Protein AF-A0A1B9LXJ8-F1 (afdb_monomer)

Radius of gyration: 29.66 Å; Cα contacts (8 Å, |Δi|>4): 132; chains: 1; bounding box: 81×33×72 Å

Structure (mmCIF, N/CA/C/O backbone):
data_AF-A0A1B9LXJ8-F1
#
_entry.id   AF-A0A1B9LXJ8-F1
#
loop_
_atom_site.group_PDB
_atom_site.id
_atom_site.type_symbol
_atom_site.label_atom_id
_atom_site.label_alt_id
_atom_site.label_comp_id
_atom_site.label_asym_id
_atom_site.label_entity_id
_atom_site.label_seq_id
_atom_site.pdbx_PDB_ins_code
_atom_site.Cartn_x
_atom_site.Cartn_y
_atom_site.Cartn_z
_atom_site.occupancy
_atom_site.B_iso_or_equiv
_atom_site.auth_seq_id
_atom_site.auth_comp_id
_atom_site.auth_asym_id
_atom_site.auth_atom_id
_atom_site.pdbx_PDB_model_num
ATOM 1 N N . MET A 1 1 ? 45.061 -14.874 -40.458 1.00 35.91 1 MET A N 1
ATOM 2 C CA . MET A 1 1 ? 44.107 -15.949 -40.824 1.00 35.91 1 MET A CA 1
ATOM 3 C C . MET A 1 1 ? 43.447 -16.644 -39.620 1.00 35.91 1 MET A C 1
ATOM 5 O O . MET A 1 1 ? 42.499 -17.379 -39.829 1.00 35.91 1 MET A O 1
ATOM 9 N N . ILE A 1 2 ? 43.871 -16.372 -38.373 1.00 29.72 2 ILE A N 1
ATOM 10 C CA . ILE A 1 2 ? 43.223 -16.882 -37.140 1.00 29.72 2 ILE A CA 1
ATOM 11 C C . ILE A 1 2 ? 42.090 -15.945 -36.654 1.00 29.72 2 ILE A C 1
ATOM 13 O O . ILE A 1 2 ? 41.146 -16.387 -36.016 1.00 29.72 2 ILE A O 1
ATOM 17 N N . PHE A 1 3 ? 42.124 -14.667 -37.051 1.00 30.44 3 PHE A N 1
ATOM 18 C CA . PHE A 1 3 ? 41.143 -13.633 -36.677 1.00 30.44 3 PHE A CA 1
ATOM 19 C C . PHE A 1 3 ? 39.788 -13.692 -37.400 1.00 30.44 3 PHE A C 1
ATOM 21 O O . PHE A 1 3 ? 38.869 -12.974 -37.021 1.00 30.44 3 PHE A O 1
ATOM 28 N N . VAL A 1 4 ? 39.643 -14.521 -38.438 1.00 34.00 4 VAL A N 1
ATOM 29 C CA . VAL A 1 4 ? 38.350 -14.676 -39.132 1.00 34.00 4 VAL A CA 1
ATOM 30 C C . VAL A 1 4 ? 37.490 -15.735 -38.428 1.00 34.00 4 VAL A C 1
ATOM 32 O O . VAL A 1 4 ? 36.291 -15.540 -38.273 1.00 34.00 4 VAL A O 1
ATOM 35 N N . TYR A 1 5 ? 38.108 -16.791 -37.886 1.00 31.39 5 TYR A N 1
ATOM 36 C CA . TYR A 1 5 ? 37.403 -17.929 -37.281 1.00 31.39 5 TYR A CA 1
ATOM 37 C C . TYR A 1 5 ? 36.836 -17.659 -35.876 1.00 31.39 5 TYR A C 1
ATOM 39 O O . TYR A 1 5 ? 35.794 -18.201 -35.519 1.00 31.39 5 TYR A O 1
ATOM 47 N N . THR A 1 6 ? 37.464 -16.801 -35.069 1.00 34.31 6 THR A N 1
ATOM 48 C CA . THR A 1 6 ? 36.968 -16.493 -33.710 1.00 34.31 6 THR A CA 1
ATOM 49 C C . THR A 1 6 ? 35.815 -15.492 -33.688 1.00 34.31 6 THR A C 1
ATOM 51 O O . THR A 1 6 ? 35.046 -15.472 -32.726 1.00 34.31 6 THR A O 1
ATOM 54 N N . ILE A 1 7 ? 35.647 -14.708 -34.756 1.00 35.53 7 ILE A N 1
ATOM 55 C CA . ILE A 1 7 ? 34.477 -13.840 -34.929 1.00 35.53 7 ILE A CA 1
ATOM 56 C C . ILE A 1 7 ? 33.279 -14.669 -35.414 1.00 35.53 7 ILE A C 1
ATOM 58 O O . ILE A 1 7 ? 32.165 -14.409 -34.979 1.00 35.53 7 ILE A O 1
ATOM 62 N N . GLU A 1 8 ? 33.474 -15.715 -36.224 1.00 33.94 8 GLU A N 1
ATOM 63 C CA . GLU A 1 8 ? 32.361 -16.582 -36.647 1.00 33.94 8 GLU A CA 1
ATOM 64 C C . GLU A 1 8 ? 31.730 -17.367 -35.484 1.00 33.94 8 GLU A C 1
ATOM 66 O O . GLU A 1 8 ? 30.505 -17.421 -35.384 1.00 33.94 8 GLU A O 1
ATOM 71 N N . ALA A 1 9 ? 32.527 -17.880 -34.540 1.00 33.38 9 ALA A N 1
ATOM 72 C CA . ALA A 1 9 ? 32.008 -18.697 -33.434 1.00 33.38 9 ALA A CA 1
ATOM 73 C C . ALA A 1 9 ? 31.160 -17.918 -32.405 1.00 33.38 9 ALA A C 1
ATOM 75 O O . ALA A 1 9 ? 30.318 -18.505 -31.729 1.00 33.38 9 ALA A O 1
ATOM 76 N N . THR A 1 10 ? 31.344 -16.599 -32.289 1.00 39.41 10 THR A N 1
ATOM 77 C CA . THR A 1 10 ? 30.538 -15.740 -31.396 1.00 39.41 10 THR A CA 1
ATOM 78 C C . THR A 1 10 ? 29.448 -14.962 -32.133 1.00 39.41 10 THR A C 1
ATOM 80 O O . THR A 1 10 ? 28.444 -14.600 -31.527 1.00 39.41 10 THR A O 1
ATOM 83 N N . PHE A 1 11 ? 29.599 -14.740 -33.442 1.00 38.19 11 PHE A N 1
ATOM 84 C CA . PHE A 1 11 ? 28.633 -13.997 -34.250 1.00 38.19 11 PHE A CA 1
ATOM 85 C C . PHE A 1 11 ? 27.471 -14.871 -34.748 1.00 38.19 11 PHE A C 1
ATOM 87 O O . PHE A 1 11 ? 26.337 -14.399 -34.779 1.00 38.19 11 PHE A O 1
ATOM 94 N N . VAL A 1 12 ? 27.709 -16.152 -35.063 1.00 35.91 12 VAL A N 1
ATOM 95 C CA . VAL A 1 12 ? 26.640 -17.090 -35.471 1.00 35.91 12 VAL A CA 1
ATOM 96 C C . VAL A 1 12 ? 25.738 -17.454 -34.287 1.00 35.91 12 VAL A C 1
ATOM 98 O O . VAL A 1 12 ? 24.520 -17.485 -34.436 1.00 35.91 12 VAL A O 1
ATOM 101 N N . HIS A 1 13 ? 26.302 -17.590 -33.083 1.00 38.91 13 HIS A N 1
ATOM 102 C CA . HIS A 1 13 ? 25.527 -17.873 -31.868 1.00 38.91 13 HIS A CA 1
ATOM 103 C C . HIS A 1 13 ? 24.591 -16.730 -31.439 1.00 38.91 13 HIS A C 1
ATOM 105 O O . HIS A 1 13 ? 23.687 -16.954 -30.639 1.00 38.91 13 HIS A O 1
ATOM 111 N N . PHE A 1 14 ? 24.809 -15.512 -31.949 1.00 39.41 14 PHE A N 1
ATOM 112 C CA . PHE A 1 14 ? 23.998 -14.338 -31.620 1.00 39.41 14 PHE A CA 1
ATOM 113 C C . PHE A 1 14 ? 22.941 -14.010 -32.691 1.00 39.41 14 PHE A C 1
ATOM 115 O O . PHE A 1 14 ? 22.024 -13.244 -32.407 1.00 39.41 14 PHE A O 1
ATOM 122 N N . PHE A 1 15 ? 23.048 -14.554 -33.914 1.00 37.16 15 PHE A N 1
ATOM 123 C CA . PHE A 1 15 ? 22.238 -14.098 -35.058 1.00 37.16 15 PHE A CA 1
ATOM 124 C C . PHE A 1 15 ? 21.552 -15.185 -35.907 1.00 37.16 15 PHE A C 1
ATOM 126 O O . PHE A 1 15 ? 20.939 -14.832 -36.914 1.00 37.16 15 PHE A O 1
ATOM 133 N N . GLY A 1 16 ? 21.575 -16.466 -35.530 1.00 31.95 16 GLY A N 1
ATOM 134 C CA . GLY A 1 16 ? 20.863 -17.508 -36.280 1.00 31.95 16 GLY A CA 1
ATOM 135 C C . GLY A 1 16 ? 20.225 -18.576 -35.401 1.00 31.95 16 GLY A C 1
ATOM 136 O O . GLY A 1 16 ? 20.908 -19.519 -35.034 1.00 31.95 16 GLY A O 1
ATOM 137 N N . GLU A 1 17 ? 18.941 -18.405 -35.077 1.00 29.39 17 GLU A N 1
ATOM 138 C CA . GLU A 1 17 ? 17.854 -19.401 -35.184 1.00 29.39 17 GLU A CA 1
ATOM 139 C C . GLU A 1 17 ? 16.641 -18.921 -34.372 1.00 29.39 17 GLU A C 1
ATOM 141 O O . GLU A 1 17 ? 16.725 -18.666 -33.170 1.00 29.39 17 GLU A O 1
ATOM 146 N N . ASP A 1 18 ? 15.499 -18.783 -35.049 1.00 42.81 18 ASP A N 1
ATOM 147 C CA . ASP A 1 18 ? 14.194 -18.693 -34.401 1.00 42.81 18 ASP A CA 1
ATOM 148 C C . ASP A 1 18 ? 13.986 -19.934 -33.529 1.00 42.81 18 ASP A C 1
ATOM 150 O O . ASP A 1 18 ? 13.829 -21.020 -34.079 1.00 42.81 18 ASP A O 1
ATOM 154 N N . GLN A 1 19 ? 13.886 -19.775 -32.205 1.00 32.38 19 GLN A N 1
ATOM 155 C CA . GLN A 1 19 ? 12.975 -20.581 -31.389 1.00 32.38 19 GLN A CA 1
ATOM 156 C C . GLN A 1 19 ? 12.388 -19.758 -30.240 1.00 32.38 19 GLN A C 1
ATOM 158 O O . GLN A 1 19 ? 13.036 -19.387 -29.265 1.00 32.38 19 GLN A O 1
ATOM 163 N N . SER A 1 20 ? 11.086 -19.532 -30.362 1.00 35.09 20 SER A N 1
ATOM 164 C CA . SER A 1 20 ? 10.150 -19.413 -29.256 1.00 35.09 20 SER A CA 1
ATOM 165 C C . SER A 1 20 ? 10.358 -20.526 -28.217 1.00 35.09 20 SER A C 1
ATOM 167 O O . SER A 1 20 ? 9.982 -21.663 -28.483 1.00 35.09 20 SER A O 1
ATOM 169 N N . ALA A 1 21 ? 10.900 -20.202 -27.041 1.00 29.69 21 ALA A N 1
ATOM 170 C CA . ALA A 1 21 ? 10.563 -20.805 -25.743 1.00 29.69 21 ALA A CA 1
ATOM 171 C C . ALA A 1 21 ? 11.462 -20.224 -24.636 1.00 29.69 21 ALA A C 1
ATOM 173 O O . ALA A 1 21 ? 12.676 -20.260 -24.761 1.00 29.69 21 ALA A O 1
ATOM 174 N N . ASN A 1 22 ? 10.838 -19.770 -23.540 1.00 25.39 22 ASN A N 1
ATOM 175 C CA . ASN A 1 22 ? 11.395 -19.665 -22.178 1.00 25.39 22 ASN A CA 1
ATOM 176 C C . ASN A 1 22 ? 12.672 -18.812 -22.035 1.00 25.39 22 ASN A C 1
ATOM 178 O O . ASN A 1 22 ? 13.781 -19.228 -22.327 1.00 25.39 22 ASN A O 1
ATOM 182 N N . ASN A 1 23 ? 12.559 -17.533 -21.686 1.00 37.47 23 ASN A N 1
ATOM 183 C CA . ASN A 1 23 ? 12.479 -17.039 -20.306 1.00 37.47 23 ASN A CA 1
ATOM 184 C C . ASN A 1 23 ? 13.431 -17.736 -19.311 1.00 37.47 23 ASN A C 1
ATOM 186 O O . ASN A 1 23 ? 13.330 -18.933 -19.076 1.00 37.47 23 ASN A O 1
ATOM 190 N N . GLU A 1 24 ? 14.251 -16.890 -18.681 1.00 34.94 24 GLU A N 1
ATOM 191 C CA . GLU A 1 24 ? 15.271 -17.151 -17.660 1.00 34.94 24 GLU A CA 1
ATOM 192 C C . GLU A 1 24 ? 16.571 -17.817 -18.131 1.00 34.94 24 GLU A C 1
ATOM 194 O O . GLU A 1 24 ? 16.587 -18.930 -18.632 1.00 34.94 24 GLU A O 1
ATOM 199 N N . GLN A 1 25 ? 17.674 -17.110 -17.832 1.00 32.88 25 GLN A N 1
ATOM 200 C CA . GLN A 1 25 ? 19.029 -17.626 -17.590 1.00 32.88 25 GLN A CA 1
ATOM 201 C C . GLN A 1 25 ? 20.097 -17.233 -18.624 1.00 32.88 25 GLN A C 1
ATOM 203 O O . GLN A 1 25 ? 20.623 -18.076 -19.331 1.00 32.88 25 GLN A O 1
ATOM 208 N N . TYR A 1 26 ? 20.502 -15.953 -18.624 1.00 31.23 26 TYR A N 1
ATOM 209 C CA . TYR A 1 26 ? 21.930 -15.577 -18.565 1.00 31.23 26 TYR A CA 1
ATOM 210 C C . TYR A 1 26 ? 22.113 -14.076 -18.261 1.00 31.23 26 TYR A C 1
ATOM 212 O O . TYR A 1 26 ? 22.600 -13.294 -19.069 1.00 31.23 26 TYR A O 1
ATOM 220 N N . PHE A 1 27 ? 21.746 -13.652 -17.052 1.00 27.55 27 PHE A N 1
ATOM 221 C CA . PHE A 1 27 ? 22.393 -12.491 -16.438 1.00 27.55 27 PHE A CA 1
ATOM 222 C C . PHE A 1 27 ? 23.136 -13.018 -15.214 1.00 27.55 27 PHE A C 1
ATOM 224 O O . PHE A 1 27 ? 22.531 -13.132 -14.146 1.00 27.55 27 PHE A O 1
ATOM 231 N N . PRO A 1 28 ? 24.408 -13.442 -15.344 1.00 31.06 28 PRO A N 1
ATOM 232 C CA . PRO A 1 28 ? 25.169 -13.784 -14.164 1.00 31.06 28 PRO A CA 1
ATOM 233 C C . PRO A 1 28 ? 25.327 -12.497 -13.357 1.00 31.06 28 PRO A C 1
ATOM 235 O O . PRO A 1 28 ? 25.830 -11.486 -13.849 1.00 31.06 28 PRO A O 1
ATOM 238 N N . ASN A 1 29 ? 24.850 -12.548 -12.115 1.00 34.31 29 ASN A N 1
ATOM 239 C CA . ASN A 1 29 ? 25.197 -11.613 -11.059 1.00 34.31 29 ASN A CA 1
ATOM 240 C C . ASN A 1 29 ? 26.718 -11.629 -10.882 1.00 34.31 29 ASN A C 1
ATOM 242 O O . ASN A 1 29 ? 27.275 -12.398 -10.107 1.00 34.31 29 ASN A O 1
ATOM 246 N N . GLY A 1 30 ? 27.385 -10.786 -11.645 1.00 27.58 30 GLY A N 1
ATOM 247 C CA . GLY A 1 30 ? 28.793 -10.478 -11.544 1.00 27.58 30 GLY A CA 1
ATOM 248 C C . GLY A 1 30 ? 28.917 -9.124 -12.194 1.00 27.58 30 GLY A C 1
ATOM 249 O O . GLY A 1 30 ? 28.651 -9.002 -13.387 1.00 27.58 30 GLY A O 1
ATOM 250 N N . GLY A 1 31 ? 29.198 -8.096 -11.393 1.00 27.48 31 GLY A N 1
ATOM 251 C CA . GLY A 1 31 ? 29.380 -6.748 -11.904 1.00 27.48 31 GLY A CA 1
ATOM 252 C C . GLY A 1 31 ? 30.305 -6.812 -13.109 1.00 27.48 31 GLY A C 1
ATOM 253 O O . GLY A 1 31 ? 31.468 -7.189 -12.981 1.00 27.48 31 GLY A O 1
ATOM 254 N N . ILE A 1 32 ? 29.776 -6.489 -14.286 1.00 33.19 32 ILE A N 1
ATOM 255 C CA . ILE A 1 32 ? 30.624 -6.203 -15.425 1.00 33.19 32 ILE A CA 1
ATOM 256 C C . ILE A 1 32 ? 31.248 -4.872 -15.032 1.00 33.19 32 ILE A C 1
ATOM 258 O O . ILE A 1 32 ? 30.641 -3.816 -15.208 1.00 33.19 32 ILE A O 1
ATOM 262 N N . SER A 1 33 ? 32.424 -4.917 -14.406 1.00 32.22 33 SER A N 1
ATOM 263 C CA . SER A 1 33 ? 33.325 -3.780 -14.427 1.00 32.22 33 SER A CA 1
ATOM 264 C C . SER A 1 33 ? 33.526 -3.487 -15.905 1.00 32.22 33 SER A C 1
ATOM 266 O O . SER A 1 33 ? 34.249 -4.213 -16.587 1.00 32.22 33 SER A O 1
ATOM 268 N N . LEU A 1 34 ? 32.789 -2.499 -16.418 1.00 36.78 34 LEU A N 1
ATOM 269 C CA . LEU A 1 34 ? 33.060 -1.902 -17.713 1.00 36.78 34 LEU A CA 1
ATOM 270 C C . LEU A 1 34 ? 34.561 -1.610 -17.696 1.00 36.78 34 LEU A C 1
ATOM 272 O O . LEU A 1 34 ? 34.994 -0.853 -16.821 1.00 36.78 34 LEU A O 1
ATOM 276 N N . PRO A 1 35 ? 35.375 -2.242 -18.558 1.00 40.06 35 PRO A N 1
ATOM 277 C CA . PRO A 1 35 ? 36.768 -1.869 -18.646 1.00 40.06 35 PRO A CA 1
ATOM 278 C C . PRO A 1 35 ? 36.742 -0.435 -19.163 1.00 40.06 35 PRO A C 1
ATOM 280 O O . PRO A 1 35 ? 36.500 -0.200 -20.342 1.00 40.06 35 PRO A O 1
ATOM 283 N N . ASN A 1 36 ? 36.920 0.536 -18.271 1.00 43.44 36 ASN A N 1
ATOM 284 C CA . ASN A 1 36 ? 37.017 1.956 -18.612 1.00 43.44 36 ASN A CA 1
ATOM 285 C C . ASN A 1 36 ? 38.342 2.277 -19.323 1.00 43.44 36 ASN A C 1
ATOM 287 O O . ASN A 1 36 ? 38.754 3.430 -19.400 1.00 43.44 36 ASN A O 1
ATOM 291 N N . GLU A 1 37 ? 39.027 1.265 -19.848 1.00 45.06 37 GLU A N 1
ATOM 292 C CA . GLU A 1 37 ? 40.381 1.367 -20.351 1.00 45.06 37 GLU A CA 1
ATOM 293 C C . GLU A 1 37 ? 40.501 0.541 -21.632 1.00 45.06 37 GLU A C 1
ATOM 295 O O . GLU A 1 37 ? 40.219 -0.659 -21.659 1.00 45.06 37 GLU A O 1
ATOM 300 N N . LEU A 1 38 ? 40.922 1.211 -22.709 1.00 50.66 38 LEU A N 1
ATOM 301 C CA . LEU A 1 38 ? 41.448 0.572 -23.911 1.00 50.66 38 LEU A CA 1
ATOM 302 C C . LEU A 1 38 ? 42.664 -0.261 -23.491 1.00 50.66 38 LEU A C 1
ATOM 304 O O . LEU A 1 38 ? 43.761 0.273 -23.326 1.00 50.66 38 LEU A O 1
ATOM 308 N N . THR A 1 39 ? 42.477 -1.562 -23.284 1.00 49.78 39 THR A N 1
ATOM 309 C CA . THR A 1 39 ? 43.573 -2.445 -22.879 1.00 49.78 39 THR A CA 1
ATOM 310 C C . THR A 1 39 ? 44.336 -2.905 -24.124 1.00 49.78 39 THR A C 1
ATOM 312 O O . THR A 1 39 ? 43.732 -3.469 -25.043 1.00 49.78 39 THR A O 1
ATOM 315 N N . PRO A 1 40 ? 45.652 -2.636 -24.213 1.00 50.47 40 PRO A N 1
ATOM 316 C CA . PRO A 1 40 ? 46.453 -3.106 -25.330 1.00 50.47 40 PRO A CA 1
ATOM 317 C C . PRO A 1 40 ? 46.689 -4.613 -25.191 1.00 50.47 40 PRO A C 1
ATOM 319 O O . PRO A 1 40 ? 47.239 -5.080 -24.193 1.00 50.47 40 PRO A O 1
ATOM 322 N N . ASN A 1 41 ? 46.325 -5.378 -26.213 1.00 56.62 41 ASN A N 1
ATOM 323 C CA . ASN A 1 41 ? 46.735 -6.762 -26.363 1.00 56.62 41 ASN A CA 1
ATOM 324 C C . ASN A 1 41 ? 48.142 -6.783 -26.984 1.00 56.62 41 ASN A C 1
ATOM 326 O O . ASN A 1 41 ? 48.339 -6.466 -28.157 1.00 56.62 41 ASN A O 1
ATOM 330 N N . LEU A 1 42 ? 49.149 -7.086 -26.166 1.00 53.41 42 LEU A N 1
ATOM 331 C CA . LEU A 1 42 ? 50.549 -7.140 -26.588 1.00 53.41 42 LEU A CA 1
ATOM 332 C C . LEU A 1 42 ? 50.870 -8.526 -27.159 1.00 53.41 42 LEU A C 1
ATOM 334 O O . LEU A 1 42 ? 51.330 -9.417 -26.442 1.00 53.41 42 LEU A O 1
ATOM 338 N N . ALA A 1 43 ? 50.686 -8.702 -28.466 1.00 53.88 43 ALA A N 1
ATOM 339 C CA . ALA A 1 43 ? 51.228 -9.857 -29.172 1.00 53.88 43 ALA A CA 1
ATOM 340 C C . ALA A 1 43 ? 52.762 -9.724 -29.289 1.00 53.88 43 ALA A C 1
ATOM 342 O O . ALA A 1 43 ? 53.288 -8.746 -29.827 1.00 53.88 43 ALA A O 1
ATOM 343 N N . LYS A 1 44 ? 53.520 -10.702 -28.770 1.00 50.91 44 LYS A N 1
ATOM 344 C CA . LYS A 1 44 ? 54.988 -10.726 -28.904 1.00 50.91 44 LYS A CA 1
ATOM 345 C C . LYS A 1 44 ? 55.372 -11.084 -30.345 1.00 50.91 44 LYS A C 1
ATOM 347 O O . LYS A 1 44 ? 55.209 -12.228 -30.757 1.00 50.91 44 LYS A O 1
ATOM 352 N N . ASN A 1 45 ? 55.929 -10.129 -31.090 1.00 55.25 45 ASN A N 1
ATOM 353 C CA . ASN A 1 45 ? 56.468 -10.377 -32.430 1.00 55.25 45 ASN A CA 1
ATOM 354 C C . ASN A 1 45 ? 57.813 -11.128 -32.361 1.00 55.25 45 ASN A C 1
ATOM 356 O O . ASN A 1 45 ? 58.745 -10.683 -31.695 1.00 55.25 45 ASN A O 1
ATOM 360 N N . THR A 1 46 ? 57.938 -12.250 -33.077 1.00 57.84 46 THR A N 1
ATOM 361 C CA . THR A 1 46 ? 59.158 -13.086 -33.139 1.00 57.84 46 THR A CA 1
ATOM 362 C C . THR A 1 46 ? 60.155 -12.669 -34.230 1.00 57.84 46 THR A C 1
ATOM 364 O O . THR A 1 46 ? 61.223 -13.268 -34.343 1.00 57.84 46 THR A O 1
ATOM 367 N N . ARG A 1 47 ? 59.870 -11.629 -35.029 1.00 59.25 47 ARG A N 1
ATOM 368 C CA . ARG A 1 47 ? 60.795 -11.074 -36.040 1.00 59.25 47 ARG A CA 1
ATOM 369 C C . ARG A 1 47 ? 60.950 -9.564 -35.856 1.00 59.25 47 ARG A C 1
ATOM 371 O O . ARG A 1 47 ? 59.981 -8.890 -35.528 1.00 59.25 47 ARG A O 1
ATOM 378 N N . ARG A 1 48 ? 62.181 -9.059 -36.051 1.00 57.94 48 ARG A N 1
ATOM 379 C CA . ARG A 1 48 ? 62.594 -7.648 -35.888 1.00 57.94 48 ARG A CA 1
ATOM 380 C C . ARG A 1 48 ? 61.618 -6.695 -36.601 1.00 57.94 48 ARG A C 1
ATOM 382 O O . ARG A 1 48 ? 61.733 -6.476 -37.800 1.00 57.94 48 ARG A O 1
ATOM 389 N N . GLY A 1 49 ? 60.685 -6.126 -35.847 1.00 66.75 49 GLY A N 1
ATOM 390 C CA . GLY A 1 49 ? 59.696 -5.150 -36.300 1.00 66.75 49 GLY A CA 1
ATOM 391 C C . GLY A 1 49 ? 59.012 -4.499 -35.098 1.00 66.75 49 GLY A C 1
ATOM 392 O O . GLY A 1 49 ? 58.998 -5.071 -34.006 1.00 66.75 49 GLY A O 1
ATOM 393 N N . ARG A 1 50 ? 58.484 -3.281 -35.277 1.00 67.31 50 ARG A N 1
ATOM 394 C CA . ARG A 1 50 ? 57.732 -2.566 -34.233 1.00 67.31 50 ARG A CA 1
ATOM 395 C C . ARG A 1 50 ? 56.529 -3.432 -33.807 1.00 67.31 50 ARG A C 1
ATOM 397 O O . ARG A 1 50 ? 55.821 -3.901 -34.694 1.00 67.31 50 ARG A O 1
ATOM 404 N N . PRO A 1 51 ? 56.294 -3.670 -32.502 1.00 67.25 51 PRO A N 1
ATOM 405 C CA . PRO A 1 51 ? 55.138 -4.444 -32.054 1.00 67.25 51 PRO A CA 1
ATOM 406 C C . PRO A 1 51 ? 53.834 -3.769 -32.491 1.00 67.25 51 PRO A C 1
ATOM 408 O O . PRO A 1 51 ? 53.666 -2.565 -32.270 1.00 67.25 51 PRO A O 1
ATOM 411 N N . GLU A 1 52 ? 52.938 -4.536 -33.107 1.00 66.50 52 GLU A N 1
ATOM 412 C CA . GLU A 1 52 ? 51.570 -4.109 -33.405 1.00 66.50 52 GLU A CA 1
ATOM 413 C C . GLU A 1 52 ? 50.783 -4.047 -32.089 1.00 66.50 52 GLU A C 1
ATOM 415 O O . GLU A 1 52 ? 50.944 -4.906 -31.218 1.00 66.50 52 GLU A O 1
ATOM 420 N N . LYS A 1 53 ? 50.017 -2.970 -31.894 1.00 67.06 53 LYS A N 1
ATOM 421 C CA . LYS A 1 53 ? 49.183 -2.783 -30.705 1.00 67.06 53 LYS A CA 1
ATOM 422 C C . LYS A 1 53 ? 47.734 -2.994 -31.113 1.00 67.06 53 LYS A C 1
ATOM 424 O O . LYS A 1 53 ? 47.146 -2.097 -31.711 1.00 67.06 53 LYS A O 1
ATOM 429 N N . ASP A 1 54 ? 47.179 -4.137 -30.739 1.00 66.94 54 ASP A N 1
ATOM 430 C CA . ASP A 1 54 ? 45.747 -4.386 -30.856 1.00 66.94 54 ASP A CA 1
ATOM 431 C C . ASP A 1 54 ? 45.048 -3.867 -29.602 1.00 66.94 54 ASP A C 1
ATOM 433 O O . ASP A 1 54 ? 45.545 -4.035 -28.489 1.00 66.94 54 ASP A O 1
ATOM 437 N N . TYR A 1 55 ? 43.894 -3.232 -29.765 1.00 74.12 55 TYR A N 1
ATOM 438 C CA . TYR A 1 55 ? 43.102 -2.721 -28.650 1.00 74.12 55 TYR A CA 1
ATOM 439 C C . TYR A 1 55 ? 41.778 -3.467 -28.571 1.00 74.12 55 TYR A C 1
ATOM 441 O O . TYR A 1 55 ? 41.107 -3.668 -29.583 1.00 74.12 55 TYR A O 1
ATOM 449 N N . ILE A 1 56 ? 41.375 -3.840 -27.357 1.00 77.19 56 ILE A N 1
ATOM 450 C CA . ILE A 1 56 ? 40.010 -4.303 -27.106 1.00 77.19 56 ILE A CA 1
ATOM 451 C C . ILE A 1 56 ? 39.145 -3.064 -26.877 1.00 77.19 56 ILE A C 1
ATOM 453 O O . ILE A 1 56 ? 39.399 -2.270 -25.969 1.00 77.19 56 ILE A O 1
ATOM 457 N N . LEU A 1 57 ? 38.141 -2.883 -27.730 1.00 80.50 57 LEU A N 1
ATOM 458 C CA . LEU A 1 57 ? 37.209 -1.764 -27.642 1.00 80.50 57 LEU A CA 1
ATOM 459 C C . LEU A 1 57 ? 36.142 -2.029 -26.579 1.00 80.50 57 LEU A C 1
ATOM 461 O O . LEU A 1 57 ? 35.708 -3.165 -26.375 1.00 80.50 57 LEU A O 1
ATOM 465 N N . THR A 1 58 ? 35.666 -0.961 -25.940 1.00 82.19 58 THR A N 1
ATOM 466 C CA . THR A 1 58 ? 34.463 -1.044 -25.114 1.00 82.19 58 THR A CA 1
ATOM 467 C C . THR A 1 58 ? 33.242 -1.194 -26.016 1.00 82.19 58 THR A C 1
ATOM 469 O O . THR A 1 58 ? 33.227 -0.767 -27.169 1.00 82.19 58 THR A O 1
ATOM 472 N N . ILE A 1 59 ? 32.173 -1.791 -25.489 1.00 81.75 59 ILE A N 1
ATOM 473 C CA . ILE A 1 59 ? 30.940 -1.995 -26.262 1.00 81.75 59 ILE A CA 1
ATOM 474 C C . ILE A 1 59 ? 30.373 -0.660 -26.778 1.00 81.75 59 ILE A C 1
ATOM 476 O O . ILE A 1 59 ? 29.822 -0.621 -27.874 1.00 81.75 59 ILE A O 1
ATOM 480 N N . GLY A 1 60 ? 30.511 0.429 -26.013 1.00 83.50 60 GLY A N 1
ATOM 481 C CA . GLY A 1 60 ? 30.094 1.768 -26.437 1.00 83.50 60 GLY A CA 1
ATOM 482 C C . GLY A 1 60 ? 30.901 2.277 -27.632 1.00 83.50 60 GLY A C 1
ATOM 483 O O . GLY A 1 60 ? 30.319 2.602 -28.663 1.00 83.50 60 GLY A O 1
ATOM 484 N N . THR A 1 61 ? 32.234 2.243 -27.541 1.00 85.00 61 THR A N 1
ATOM 485 C CA . THR A 1 61 ? 33.109 2.741 -28.617 1.00 85.00 61 THR A CA 1
ATOM 486 C C . THR A 1 61 ? 33.031 1.880 -29.874 1.00 85.00 61 THR A C 1
ATOM 488 O O . THR A 1 61 ? 33.022 2.407 -30.983 1.00 85.00 61 THR A O 1
ATOM 491 N N . ALA A 1 62 ? 32.884 0.561 -29.729 1.00 83.56 62 ALA A N 1
ATOM 492 C CA . ALA A 1 62 ? 32.660 -0.335 -30.861 1.00 83.56 62 ALA A CA 1
ATOM 493 C C . ALA A 1 62 ? 31.345 -0.025 -31.602 1.00 83.56 62 ALA A C 1
ATOM 495 O O . ALA A 1 62 ? 31.305 -0.086 -32.832 1.00 83.56 62 ALA A O 1
ATOM 496 N N . LYS A 1 63 ? 30.271 0.337 -30.880 1.00 82.75 63 LYS A N 1
ATOM 497 C CA . LYS A 1 63 ? 28.996 0.755 -31.491 1.00 82.75 63 LYS A CA 1
ATOM 498 C C . LYS A 1 63 ? 29.139 2.072 -32.246 1.00 82.75 63 LYS A C 1
ATOM 500 O O . LYS A 1 63 ? 28.656 2.164 -33.369 1.00 82.75 63 LYS A O 1
ATOM 505 N N . GLU A 1 64 ? 29.815 3.055 -31.658 1.00 87.19 64 GLU A N 1
ATOM 506 C CA . GLU A 1 64 ? 30.074 4.349 -32.299 1.00 87.19 64 GLU A CA 1
ATOM 507 C C . GLU A 1 64 ? 30.884 4.181 -33.590 1.00 87.19 64 GLU A C 1
ATOM 509 O O . GLU A 1 64 ? 30.486 4.686 -34.640 1.00 87.19 64 GLU A O 1
ATOM 514 N N . LEU A 1 65 ? 31.958 3.385 -33.554 1.00 86.44 65 LEU A N 1
ATOM 515 C CA . LEU A 1 65 ? 32.753 3.067 -34.744 1.00 86.44 65 LEU A CA 1
ATOM 516 C C . LEU A 1 65 ? 31.913 2.362 -35.818 1.00 86.44 65 LEU A C 1
ATOM 518 O O . LEU A 1 65 ? 31.929 2.774 -36.975 1.00 86.44 65 LEU A O 1
ATOM 522 N N . ALA A 1 66 ? 31.094 1.375 -35.442 1.00 84.50 66 ALA A N 1
ATOM 523 C CA . ALA A 1 66 ? 30.193 0.692 -36.373 1.00 84.50 66 ALA A CA 1
ATOM 524 C C . ALA A 1 66 ? 29.113 1.612 -36.981 1.00 84.50 66 ALA A C 1
ATOM 526 O O . ALA A 1 66 ? 28.592 1.323 -38.063 1.00 84.50 66 ALA A O 1
ATOM 527 N N . MET A 1 67 ? 28.756 2.700 -36.294 1.00 84.31 67 MET A N 1
ATOM 528 C CA . MET A 1 67 ? 27.817 3.707 -36.788 1.00 84.31 67 MET A CA 1
ATOM 529 C C . MET A 1 67 ? 28.466 4.693 -37.769 1.00 84.31 67 MET A C 1
ATOM 531 O O . MET A 1 67 ? 27.784 5.138 -38.696 1.00 84.31 67 MET A O 1
ATOM 535 N N . ILE A 1 68 ? 29.754 5.012 -37.589 1.00 89.00 68 ILE A N 1
ATOM 536 C CA . ILE A 1 68 ? 30.517 5.953 -38.428 1.00 89.00 68 ILE A CA 1
ATOM 537 C C . ILE A 1 68 ? 31.052 5.268 -39.691 1.00 89.00 68 ILE A C 1
ATOM 539 O O . ILE A 1 68 ? 31.011 5.837 -40.783 1.00 89.00 68 ILE A O 1
ATOM 543 N N . GLU A 1 69 ? 31.556 4.042 -39.561 1.00 83.56 69 GLU A N 1
ATOM 544 C CA . GLU A 1 69 ? 32.203 3.335 -40.661 1.00 83.56 69 GLU A CA 1
ATOM 545 C C . GLU A 1 69 ? 31.211 2.886 -41.747 1.00 83.56 69 GLU A C 1
ATOM 547 O O . GLU A 1 69 ? 30.147 2.308 -41.490 1.00 83.56 69 GLU A O 1
ATOM 552 N N . ASN A 1 70 ? 31.591 3.079 -43.014 1.00 86.81 70 ASN A N 1
ATOM 553 C CA . ASN A 1 70 ? 30.801 2.633 -44.162 1.00 86.81 70 ASN A CA 1
ATOM 554 C C . ASN A 1 70 ? 31.104 1.171 -44.537 1.00 86.81 70 ASN A C 1
ATOM 556 O O . ASN A 1 70 ? 31.574 0.882 -45.634 1.00 86.81 70 ASN A O 1
ATOM 560 N N . ASN A 1 71 ? 30.842 0.251 -43.609 1.00 86.50 71 ASN A N 1
ATOM 561 C CA . ASN A 1 71 ? 31.028 -1.189 -43.802 1.00 86.50 71 ASN A CA 1
ATOM 562 C C . ASN A 1 71 ? 29.678 -1.938 -43.771 1.00 86.50 71 ASN A C 1
ATOM 564 O O . ASN A 1 71 ? 28.713 -1.472 -43.159 1.00 86.50 71 ASN A O 1
ATOM 568 N N . GLU A 1 72 ? 29.591 -3.117 -44.394 1.00 86.50 72 GLU A N 1
ATOM 569 C CA . GLU A 1 72 ? 28.379 -3.953 -44.405 1.00 86.50 72 GLU A CA 1
ATOM 570 C C . GLU A 1 72 ? 27.962 -4.380 -42.995 1.00 86.50 72 GLU A C 1
ATOM 572 O O . GLU A 1 72 ? 26.784 -4.298 -42.640 1.00 86.50 72 GLU A O 1
ATOM 577 N N . LYS A 1 73 ? 28.937 -4.734 -42.149 1.00 82.12 73 LYS A N 1
ATOM 578 C CA . LYS A 1 73 ? 28.701 -5.047 -40.732 1.00 82.12 73 LY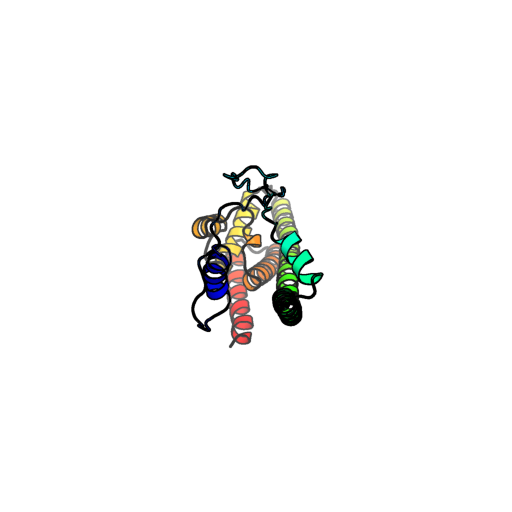S A CA 1
ATOM 579 C C . LYS A 1 73 ? 28.142 -3.837 -39.975 1.00 82.12 73 LYS A C 1
ATOM 581 O O . LYS A 1 73 ? 27.149 -3.964 -39.263 1.00 82.12 73 LYS A O 1
ATOM 586 N N . GLY A 1 74 ? 28.701 -2.647 -40.206 1.00 85.12 74 GLY A N 1
ATOM 587 C CA . GLY A 1 74 ? 28.185 -1.392 -39.645 1.00 85.12 74 GLY A CA 1
ATOM 588 C C . GLY A 1 74 ? 26.772 -1.056 -40.139 1.00 85.12 74 GLY A C 1
ATOM 589 O O . GLY A 1 74 ? 25.928 -0.576 -39.384 1.00 85.12 74 GLY A O 1
ATOM 590 N N . ARG A 1 75 ? 26.452 -1.370 -41.402 1.00 87.06 75 ARG A N 1
ATOM 591 C CA . ARG A 1 75 ? 25.093 -1.240 -41.954 1.00 87.06 75 ARG A CA 1
ATOM 592 C C . ARG A 1 75 ? 24.104 -2.192 -41.275 1.00 87.06 75 ARG A C 1
ATOM 594 O O . ARG A 1 75 ? 22.995 -1.762 -40.961 1.00 87.06 75 ARG A O 1
ATOM 601 N N . ALA A 1 76 ? 24.478 -3.451 -41.046 1.00 86.94 76 ALA A N 1
ATOM 602 C CA . ALA A 1 76 ? 23.640 -4.418 -40.333 1.00 86.94 76 ALA A CA 1
ATOM 603 C C . ALA A 1 76 ? 23.366 -3.968 -38.889 1.00 86.94 76 ALA A C 1
ATOM 605 O O . ALA A 1 76 ? 22.215 -3.954 -38.456 1.00 86.94 76 ALA A O 1
ATOM 606 N N . ILE A 1 77 ? 24.404 -3.496 -38.192 1.00 86.12 77 ILE A N 1
ATOM 607 C CA . ILE A 1 77 ? 24.306 -2.965 -36.828 1.00 86.12 77 ILE A CA 1
ATOM 608 C C . ILE A 1 77 ? 23.370 -1.749 -36.770 1.00 86.12 77 ILE A C 1
ATOM 610 O O . ILE A 1 77 ? 22.467 -1.712 -35.938 1.00 86.12 77 ILE A O 1
ATOM 614 N N . ARG A 1 78 ? 23.513 -0.776 -37.681 1.00 88.31 78 ARG A N 1
ATOM 615 C CA . ARG A 1 78 ? 22.609 0.388 -37.748 1.00 88.31 78 ARG A CA 1
ATOM 616 C C . ARG A 1 78 ? 21.153 -0.018 -37.974 1.00 88.31 78 ARG A C 1
ATOM 618 O O . ARG A 1 78 ? 20.275 0.468 -37.271 1.00 88.31 78 ARG A O 1
ATOM 625 N N . LYS A 1 79 ? 20.891 -0.940 -38.909 1.00 89.06 79 LYS A N 1
ATOM 626 C CA . LYS A 1 79 ? 19.534 -1.466 -39.151 1.00 89.06 79 LYS A CA 1
ATOM 627 C C . LYS A 1 79 ? 18.956 -2.162 -37.918 1.00 89.06 79 LYS A C 1
ATOM 629 O O . LYS A 1 79 ? 17.771 -2.009 -37.647 1.00 89.06 79 LYS A O 1
ATOM 634 N N . TYR A 1 80 ? 19.777 -2.905 -37.179 1.00 88.38 80 TYR A N 1
ATOM 635 C CA . TYR A 1 80 ? 19.366 -3.535 -35.928 1.00 88.38 80 TYR A CA 1
ATOM 636 C C . TYR A 1 80 ? 18.962 -2.493 -34.876 1.00 88.38 80 TYR A C 1
ATOM 638 O O . TYR A 1 80 ? 17.867 -2.583 -34.330 1.00 88.38 80 TYR A O 1
ATOM 646 N N . PHE A 1 81 ? 19.781 -1.459 -34.651 1.00 86.12 81 PHE A N 1
ATOM 647 C CA . PHE A 1 81 ? 19.449 -0.404 -33.686 1.00 86.12 81 PHE A CA 1
ATOM 648 C C . PHE A 1 81 ? 18.188 0.377 -34.060 1.00 86.12 81 PHE A C 1
ATOM 650 O O . PHE A 1 81 ? 17.373 0.631 -33.181 1.00 86.12 81 PHE A O 1
ATOM 657 N N . ILE A 1 82 ? 17.975 0.668 -35.347 1.00 89.25 82 ILE A N 1
ATOM 658 C CA . ILE A 1 82 ? 16.734 1.302 -35.822 1.00 89.25 82 ILE A CA 1
ATOM 659 C C . ILE A 1 82 ? 15.516 0.434 -35.479 1.00 89.25 82 ILE A C 1
ATOM 661 O O . ILE A 1 82 ? 14.554 0.936 -34.907 1.00 89.25 82 ILE A O 1
ATOM 665 N N . ARG A 1 83 ? 15.578 -0.881 -35.733 1.00 91.81 83 ARG A N 1
ATOM 666 C CA . ARG A 1 83 ? 14.492 -1.807 -35.363 1.00 91.81 83 ARG A CA 1
ATOM 667 C C . ARG A 1 83 ? 14.259 -1.851 -33.854 1.00 91.81 83 ARG A C 1
ATOM 669 O O . ARG A 1 83 ? 13.116 -1.877 -33.411 1.00 91.81 83 ARG A O 1
ATOM 676 N N . CYS A 1 84 ? 15.324 -1.845 -33.051 1.00 86.25 84 CYS A N 1
ATOM 677 C CA . CYS A 1 84 ? 15.197 -1.771 -31.597 1.00 86.25 84 CYS A CA 1
ATOM 678 C C . CYS A 1 84 ? 14.536 -0.463 -31.143 1.00 86.25 84 CYS A C 1
ATOM 680 O O . CYS A 1 84 ? 13.720 -0.494 -30.228 1.00 86.25 84 CYS A O 1
ATOM 682 N N . GLU A 1 85 ? 14.861 0.675 -31.760 1.00 88.88 85 GLU A N 1
ATOM 683 C CA . GLU A 1 85 ? 14.235 1.967 -31.457 1.00 88.88 85 GLU A CA 1
ATOM 684 C C . GLU A 1 85 ? 12.760 2.006 -31.857 1.00 88.88 85 GLU A C 1
ATOM 686 O O . GLU A 1 85 ? 11.936 2.517 -31.100 1.00 88.88 85 GLU A O 1
ATOM 691 N N . GLU A 1 86 ? 12.418 1.466 -33.027 1.00 92.12 86 GLU A N 1
ATOM 692 C CA . GLU A 1 86 ? 11.034 1.309 -33.482 1.00 92.12 86 GLU A CA 1
ATOM 693 C C . GLU A 1 86 ? 10.240 0.463 -32.484 1.00 92.12 86 GLU A C 1
ATOM 695 O O . GLU A 1 86 ? 9.220 0.912 -31.962 1.00 92.12 86 GLU A O 1
ATOM 700 N N . HIS A 1 87 ? 10.775 -0.696 -32.104 1.00 87.75 87 HIS A N 1
ATOM 701 C CA . HIS A 1 87 ? 10.139 -1.571 -31.127 1.00 87.75 87 HIS A CA 1
ATOM 702 C C . HIS A 1 87 ? 10.038 -0.930 -29.732 1.00 87.75 87 HIS A C 1
ATOM 704 O O . HIS A 1 87 ? 9.026 -1.047 -29.039 1.00 87.75 87 HIS A O 1
ATOM 710 N N . LEU A 1 88 ? 11.064 -0.184 -29.313 1.00 88.75 88 LEU A N 1
ATOM 711 C CA . LEU A 1 88 ? 11.034 0.548 -28.051 1.00 88.75 88 LEU A CA 1
ATOM 712 C C . LEU A 1 88 ? 9.967 1.647 -28.070 1.00 88.75 88 LEU A C 1
ATOM 714 O O . LEU A 1 88 ? 9.303 1.843 -27.057 1.00 88.75 88 LEU A O 1
ATOM 718 N N . LYS A 1 89 ? 9.761 2.343 -29.194 1.00 90.06 89 LYS A N 1
ATOM 719 C CA . LYS A 1 89 ? 8.694 3.349 -29.338 1.00 90.06 89 LYS A CA 1
ATOM 720 C C . LYS A 1 89 ? 7.301 2.736 -29.218 1.00 90.06 89 LYS A C 1
ATOM 722 O O . LYS A 1 89 ? 6.416 3.388 -28.672 1.00 90.06 89 LYS A O 1
ATOM 727 N N . GLU A 1 90 ? 7.110 1.502 -29.674 1.00 88.88 90 GLU A N 1
ATOM 728 C CA . GLU A 1 90 ? 5.841 0.779 -29.524 1.00 88.88 90 GLU A CA 1
ATOM 729 C C . GLU A 1 90 ? 5.577 0.384 -28.063 1.00 88.88 90 GLU A C 1
ATOM 731 O O . GLU A 1 90 ? 4.467 0.549 -27.554 1.00 88.88 90 GLU A O 1
ATOM 736 N N . ILE A 1 91 ? 6.603 -0.099 -27.357 1.00 88.62 91 ILE A N 1
ATOM 737 C CA . ILE A 1 91 ? 6.462 -0.626 -25.992 1.00 88.62 91 ILE A CA 1
ATOM 738 C C . ILE A 1 91 ? 6.520 0.481 -24.925 1.00 88.62 91 ILE A C 1
ATOM 740 O O . ILE A 1 91 ? 5.850 0.390 -23.888 1.00 88.62 91 ILE A O 1
ATOM 744 N N . ALA A 1 92 ? 7.305 1.539 -25.147 1.00 87.44 92 ALA A N 1
ATOM 745 C CA . ALA A 1 92 ? 7.554 2.592 -24.162 1.00 87.44 92 ALA A CA 1
ATOM 746 C C . ALA A 1 92 ? 6.269 3.229 -23.603 1.00 87.44 92 ALA A C 1
ATOM 748 O O . ALA A 1 92 ? 6.186 3.352 -22.378 1.00 87.44 92 ALA A O 1
ATOM 749 N N . PRO A 1 93 ? 5.234 3.561 -24.403 1.00 90.12 93 PRO A N 1
ATOM 750 C CA . PRO A 1 93 ? 3.980 4.098 -23.880 1.00 90.12 93 PRO A CA 1
ATOM 751 C C . PRO A 1 93 ? 3.284 3.144 -22.905 1.00 90.12 93 PRO A C 1
ATOM 753 O O . PRO A 1 93 ? 2.751 3.582 -21.885 1.00 90.12 93 PRO A O 1
ATOM 756 N N . ALA A 1 94 ? 3.310 1.835 -23.171 1.00 86.06 94 ALA A N 1
ATOM 757 C CA . ALA A 1 94 ? 2.704 0.836 -22.294 1.00 86.06 94 ALA A CA 1
ATOM 758 C C . ALA A 1 94 ? 3.466 0.717 -20.964 1.00 86.06 94 ALA A C 1
ATOM 760 O O . ALA A 1 94 ? 2.847 0.717 -19.894 1.00 86.06 94 ALA A O 1
ATOM 761 N N . ILE A 1 95 ? 4.805 0.691 -21.013 1.00 85.00 95 ILE A N 1
ATOM 762 C CA . ILE A 1 95 ? 5.661 0.686 -19.814 1.00 85.00 95 ILE A CA 1
ATOM 763 C C . ILE A 1 95 ? 5.445 1.963 -18.997 1.00 85.00 95 ILE A C 1
ATOM 765 O O . ILE A 1 95 ? 5.225 1.889 -17.787 1.00 85.00 95 ILE A O 1
ATOM 769 N N . GLN A 1 96 ? 5.453 3.127 -19.649 1.00 86.00 96 GLN A N 1
ATOM 770 C CA . GLN A 1 96 ? 5.227 4.422 -19.008 1.00 86.00 96 GLN A CA 1
ATOM 771 C C . GLN A 1 96 ? 3.844 4.488 -18.363 1.00 86.00 96 GLN A C 1
ATOM 773 O O . GLN A 1 96 ? 3.729 4.864 -17.198 1.00 86.00 96 GLN A O 1
ATOM 778 N N . LYS A 1 97 ? 2.792 4.061 -19.071 1.00 87.00 97 LYS A N 1
ATOM 779 C CA . LYS A 1 97 ? 1.427 4.017 -18.535 1.00 87.00 97 LYS A CA 1
ATOM 780 C C . LYS A 1 97 ? 1.342 3.107 -17.311 1.00 87.00 97 LYS A C 1
ATOM 782 O O . LYS A 1 97 ? 0.754 3.508 -16.312 1.00 87.00 97 LYS A O 1
ATOM 787 N N . LYS A 1 98 ? 1.962 1.921 -17.348 1.00 84.31 98 LYS A N 1
ATOM 788 C CA . LYS A 1 98 ? 2.020 0.994 -16.204 1.00 84.31 98 LYS A CA 1
ATOM 789 C C . LYS A 1 98 ? 2.761 1.607 -15.011 1.00 84.31 98 LYS A C 1
ATOM 791 O O . LYS A 1 98 ? 2.276 1.523 -13.884 1.00 84.31 98 LYS A O 1
ATOM 796 N N . ALA A 1 99 ? 3.898 2.259 -15.251 1.00 82.81 99 ALA A N 1
ATOM 797 C CA . ALA A 1 99 ? 4.670 2.941 -14.215 1.00 82.81 99 ALA A CA 1
ATOM 798 C C . ALA A 1 99 ? 3.890 4.111 -13.590 1.00 82.81 99 ALA A C 1
ATOM 800 O O . ALA A 1 99 ? 3.822 4.217 -12.367 1.00 82.81 99 ALA A O 1
ATOM 801 N N . LEU A 1 100 ? 3.235 4.937 -14.413 1.00 86.00 100 LEU A N 1
ATOM 802 C CA . LEU A 1 100 ? 2.379 6.035 -13.960 1.00 86.00 100 LEU A CA 1
ATOM 803 C C . LEU A 1 100 ? 1.185 5.532 -13.151 1.00 86.00 100 LEU A C 1
ATOM 805 O O . LEU A 1 100 ? 0.860 6.115 -12.121 1.00 86.00 100 LEU A O 1
ATOM 809 N N . LYS A 1 101 ? 0.543 4.446 -13.591 1.00 82.62 101 LYS A N 1
ATOM 810 C CA . LYS A 1 101 ? -0.589 3.840 -12.883 1.00 82.62 101 LYS A CA 1
ATOM 811 C C . LYS A 1 101 ? -0.169 3.350 -11.493 1.00 82.62 101 LYS A C 1
ATOM 813 O O . LYS A 1 101 ? -0.812 3.689 -10.505 1.00 82.62 101 LYS A O 1
ATOM 818 N N . ARG A 1 102 ? 0.985 2.677 -11.400 1.00 79.12 102 ARG A N 1
ATOM 819 C CA . ARG A 1 102 ? 1.586 2.275 -10.118 1.00 79.12 102 ARG A CA 1
ATOM 820 C C . ARG A 1 102 ? 1.937 3.479 -9.241 1.00 79.12 102 ARG A C 1
ATOM 822 O O . ARG A 1 102 ? 1.692 3.436 -8.042 1.00 79.12 102 ARG A O 1
ATOM 829 N N . LEU A 1 103 ? 2.498 4.547 -9.811 1.00 82.50 103 LEU A N 1
ATOM 830 C CA . LEU A 1 103 ? 2.824 5.760 -9.057 1.00 82.50 103 LEU A CA 1
ATOM 831 C C . LEU A 1 103 ? 1.566 6.440 -8.502 1.00 82.50 103 LEU A C 1
ATOM 833 O O . LEU A 1 103 ? 1.558 6.821 -7.337 1.00 82.50 103 LEU A O 1
ATOM 837 N N . LYS A 1 104 ? 0.496 6.541 -9.297 1.00 80.94 104 LYS A N 1
ATOM 838 C CA . LYS A 1 104 ? -0.793 7.086 -8.849 1.00 80.94 104 LYS A CA 1
ATOM 839 C C . LYS A 1 104 ? -1.392 6.273 -7.702 1.00 80.94 104 LYS A C 1
ATOM 841 O O . LYS A 1 104 ? -1.700 6.853 -6.671 1.00 80.94 104 LYS A O 1
ATOM 846 N N . ALA A 1 105 ? -1.449 4.947 -7.834 1.00 76.19 105 ALA A N 1
ATOM 847 C CA . ALA A 1 105 ? -1.926 4.067 -6.762 1.00 76.19 105 ALA A CA 1
ATOM 848 C C . ALA A 1 105 ? -1.113 4.229 -5.463 1.00 76.19 105 ALA A C 1
ATOM 850 O O . ALA A 1 105 ? -1.653 4.192 -4.361 1.00 76.19 105 ALA A O 1
ATOM 851 N N . ARG A 1 106 ? 0.202 4.463 -5.573 1.00 75.19 106 ARG A N 1
ATOM 852 C CA . ARG A 1 106 ? 1.053 4.748 -4.406 1.00 75.19 106 ARG A CA 1
ATOM 853 C C . ARG A 1 106 ? 0.706 6.069 -3.725 1.00 75.19 106 ARG A C 1
ATOM 855 O O . ARG A 1 106 ? 0.791 6.132 -2.501 1.00 75.19 106 ARG A O 1
ATOM 862 N N . LEU A 1 107 ? 0.377 7.102 -4.499 1.00 74.50 107 LEU A N 1
ATOM 863 C CA . LEU A 1 107 ? -0.033 8.396 -3.957 1.00 74.50 107 LEU A CA 1
ATOM 864 C C . LEU A 1 107 ? -1.373 8.264 -3.226 1.00 74.50 107 LEU A C 1
ATOM 866 O O . LEU A 1 107 ? -1.431 8.611 -2.054 1.00 74.50 107 LEU A O 1
ATOM 870 N N . GLU A 1 108 ? -2.374 7.622 -3.836 1.00 71.06 108 GLU A N 1
ATOM 871 C CA . GLU A 1 108 ? -3.686 7.428 -3.194 1.00 71.06 108 GLU A CA 1
ATOM 872 C C . GLU A 1 108 ? -3.599 6.658 -1.865 1.00 71.06 108 GLU A C 1
ATOM 874 O O . GLU A 1 108 ? -4.243 7.023 -0.884 1.00 71.06 108 GLU A O 1
ATOM 879 N N . VAL A 1 109 ? -2.768 5.613 -1.772 1.00 64.75 109 VAL A N 1
ATOM 880 C CA . VAL A 1 109 ? -2.556 4.906 -0.492 1.00 64.75 109 VAL A CA 1
ATOM 881 C C . VAL A 1 109 ? -1.866 5.794 0.541 1.00 64.75 109 VAL A C 1
ATOM 883 O O . VAL A 1 109 ? -2.194 5.748 1.727 1.00 64.75 109 VAL A O 1
ATOM 886 N N . ALA A 1 110 ? -0.887 6.596 0.119 1.00 65.94 110 ALA A N 1
ATOM 887 C CA . ALA A 1 110 ? -0.224 7.532 1.020 1.00 65.94 110 ALA A CA 1
ATOM 888 C C . ALA A 1 110 ? -1.192 8.602 1.554 1.00 65.94 110 ALA A C 1
ATOM 890 O O . ALA A 1 110 ? -0.991 9.074 2.679 1.00 65.94 110 ALA A O 1
ATOM 891 N N . ASP A 1 111 ? -2.242 8.924 0.795 1.00 77.06 111 ASP A N 1
ATOM 892 C CA . ASP A 1 111 ? -3.225 9.943 1.151 1.00 77.06 111 ASP A CA 1
ATOM 893 C C . ASP A 1 111 ? -4.109 9.526 2.334 1.00 77.06 111 ASP A C 1
ATOM 895 O O . ASP A 1 111 ? -4.408 10.375 3.168 1.00 77.06 111 ASP A O 1
ATOM 899 N N . TYR A 1 112 ? -4.470 8.243 2.487 1.00 88.31 112 TYR A N 1
ATOM 900 C CA . TYR A 1 112 ? -5.388 7.803 3.559 1.00 88.31 112 TYR A CA 1
ATOM 901 C C . TYR A 1 112 ? -4.705 7.274 4.824 1.00 88.31 112 TYR A C 1
ATOM 903 O O . TYR A 1 112 ? -5.285 7.326 5.911 1.00 88.31 112 TYR A O 1
ATOM 911 N N . SER A 1 113 ? -3.444 6.849 4.740 1.00 90.50 113 SER A N 1
ATOM 912 C CA . SER A 1 113 ? -2.723 6.322 5.905 1.00 90.50 113 SER A CA 1
ATOM 913 C C . SER A 1 113 ? -2.515 7.348 7.018 1.00 90.50 113 SER A C 1
ATOM 9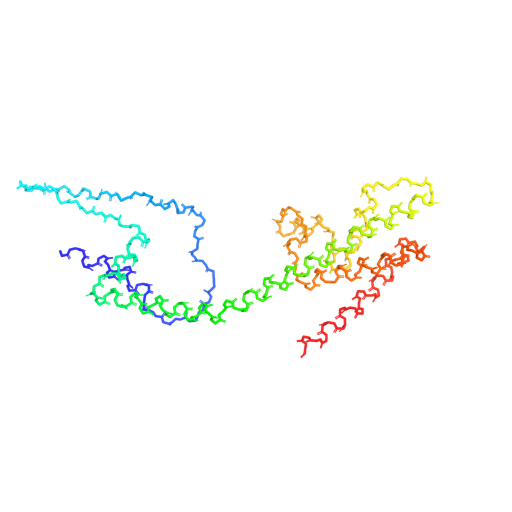15 O O . SER A 1 113 ? -2.609 7.002 8.195 1.00 90.50 113 SER A O 1
ATOM 917 N N . ARG A 1 114 ? -2.188 8.598 6.661 1.00 91.94 114 ARG A N 1
ATOM 918 C CA . ARG A 1 114 ? -1.964 9.668 7.647 1.00 91.94 114 ARG A CA 1
ATOM 919 C C . ARG A 1 114 ? -3.282 10.113 8.295 1.00 91.94 114 ARG A C 1
ATOM 921 O O . ARG A 1 114 ? -3.356 10.003 9.515 1.00 91.94 114 ARG A O 1
ATOM 928 N N . PRO A 1 115 ? -4.341 10.459 7.534 1.00 93.56 115 PRO A N 1
ATOM 929 C CA . PRO A 1 115 ? -5.641 10.787 8.116 1.00 93.56 115 PRO A CA 1
ATOM 930 C C . PRO A 1 115 ? -6.222 9.674 8.994 1.00 93.56 115 PRO A C 1
ATOM 932 O O . PRO A 1 115 ? -6.833 9.963 10.016 1.00 93.56 115 PRO A O 1
ATOM 935 N N . MET A 1 116 ? -6.001 8.396 8.660 1.00 93.94 116 MET A N 1
ATOM 936 C CA . MET A 1 116 ? -6.414 7.284 9.526 1.00 93.94 116 MET A CA 1
ATOM 937 C C . MET A 1 116 ? -5.676 7.285 10.870 1.00 93.94 116 MET A C 1
ATOM 939 O O . MET A 1 116 ? -6.298 7.091 11.916 1.00 93.94 116 MET A O 1
ATOM 943 N N . CYS A 1 117 ? -4.363 7.525 10.871 1.00 94.25 117 CYS A N 1
ATOM 944 C CA . CYS A 1 117 ? -3.600 7.686 12.110 1.00 94.25 117 CYS A CA 1
ATOM 945 C C . CYS A 1 117 ? -4.055 8.914 12.911 1.00 94.25 117 CYS A C 1
ATOM 947 O O . CYS A 1 117 ? -4.125 8.843 14.141 1.00 94.25 117 CYS A O 1
ATOM 949 N N . ASP A 1 118 ? -4.392 10.012 12.238 1.00 95.00 118 ASP A N 1
ATOM 950 C CA . ASP A 1 118 ? -4.893 11.228 12.879 1.00 95.00 118 ASP A CA 1
ATOM 951 C C . ASP A 1 118 ? -6.254 10.968 13.543 1.00 95.00 118 ASP A C 1
ATOM 953 O O . ASP A 1 118 ? -6.396 11.202 14.743 1.00 95.00 118 ASP A O 1
ATOM 957 N N . ALA A 1 119 ? -7.193 10.333 12.834 1.00 95.56 119 ALA A N 1
ATOM 958 C CA . ALA A 1 119 ? -8.496 9.933 13.368 1.00 95.56 119 ALA A CA 1
ATOM 959 C C . ALA A 1 119 ? -8.372 8.994 14.584 1.00 95.56 119 ALA A C 1
ATOM 961 O O . ALA A 1 119 ? -9.061 9.162 15.593 1.00 95.56 119 ALA A O 1
ATOM 962 N N . LEU A 1 120 ? -7.451 8.020 14.544 1.00 94.19 120 LEU A N 1
ATOM 963 C CA . LEU A 1 120 ? -7.154 7.166 15.703 1.00 94.19 120 LEU A CA 1
ATOM 964 C C . LEU A 1 120 ? -6.577 7.965 16.874 1.00 94.19 120 LEU A C 1
ATOM 966 O O . LEU A 1 120 ? -6.899 7.694 18.033 1.00 94.19 120 LEU A O 1
ATOM 970 N N . THR A 1 121 ? -5.706 8.930 16.585 1.00 95.56 121 THR A N 1
ATOM 971 C CA . THR A 1 121 ? -5.099 9.796 17.597 1.00 95.56 121 THR A CA 1
ATOM 972 C C . THR A 1 121 ? -6.158 10.661 18.270 1.00 95.56 121 THR A C 1
ATOM 974 O O . THR A 1 121 ? -6.166 10.768 19.496 1.00 95.56 121 THR A O 1
ATOM 977 N N . GLU A 1 122 ? -7.083 11.227 17.500 1.00 94.38 122 GLU A N 1
ATOM 978 C CA . GLU A 1 122 ? -8.228 11.989 17.999 1.00 94.38 122 GLU A CA 1
ATOM 979 C C . GLU A 1 122 ? -9.171 11.124 18.835 1.00 94.38 122 GLU A C 1
ATOM 981 O O . GLU A 1 122 ? -9.476 11.484 19.973 1.00 94.38 122 GLU A O 1
ATOM 986 N N . GLN A 1 123 ? -9.541 9.935 18.346 1.00 94.62 123 GLN A N 1
ATOM 987 C CA . GLN A 1 123 ? -10.359 8.980 19.099 1.00 94.62 123 GLN A CA 1
ATOM 988 C C . GLN A 1 123 ? -9.711 8.630 20.448 1.00 94.62 123 GLN A C 1
ATOM 990 O O . GLN A 1 123 ? -10.378 8.580 21.482 1.00 94.62 123 GLN A O 1
ATOM 995 N N . ARG A 1 124 ? -8.393 8.399 20.470 1.00 93.56 124 ARG A N 1
ATOM 996 C CA . ARG A 1 124 ? -7.654 8.086 21.702 1.00 93.56 124 ARG A CA 1
ATOM 997 C C . ARG A 1 124 ? -7.614 9.270 22.661 1.00 93.56 124 ARG A C 1
ATOM 999 O O . ARG A 1 124 ? -7.880 9.069 23.846 1.00 93.56 124 ARG A O 1
ATOM 1006 N N . LYS A 1 125 ? -7.357 10.479 22.152 1.00 94.25 125 LYS A N 1
ATOM 1007 C CA . LYS A 1 125 ? -7.394 11.723 22.934 1.00 94.25 125 LYS A CA 1
ATOM 1008 C C . LYS A 1 125 ? -8.768 11.949 23.567 1.00 94.25 125 LYS A C 1
ATOM 1010 O O . LYS A 1 125 ? -8.824 12.247 24.754 1.00 94.25 125 LYS A O 1
ATOM 1015 N N . ALA A 1 126 ? -9.856 11.733 22.824 1.00 92.00 126 ALA A N 1
ATOM 1016 C CA . ALA A 1 126 ? -11.225 11.844 23.338 1.00 92.00 126 ALA A CA 1
ATOM 1017 C C . ALA A 1 126 ? -11.510 10.851 24.481 1.00 92.00 126 ALA A C 1
ATOM 1019 O O . ALA A 1 126 ? -12.224 11.171 25.425 1.00 92.00 126 ALA A O 1
ATOM 1020 N N . LEU A 1 127 ? -10.895 9.665 24.438 1.00 91.56 127 LEU A N 1
ATOM 1021 C CA . LEU A 1 127 ? -10.956 8.662 25.507 1.00 91.56 127 LEU A CA 1
ATOM 1022 C C . LEU A 1 127 ? -9.966 8.922 26.660 1.00 91.56 127 LEU A C 1
ATOM 1024 O O . LEU A 1 127 ? -9.836 8.074 27.545 1.00 91.56 127 LEU A O 1
ATOM 1028 N N . GLY A 1 128 ? -9.217 10.030 26.634 1.00 93.25 128 GLY A N 1
ATOM 1029 C CA . GLY A 1 128 ? -8.182 10.348 27.623 1.00 93.25 128 GLY A CA 1
ATOM 1030 C C . GLY A 1 128 ? -6.967 9.413 27.582 1.00 93.25 128 GLY A C 1
ATOM 103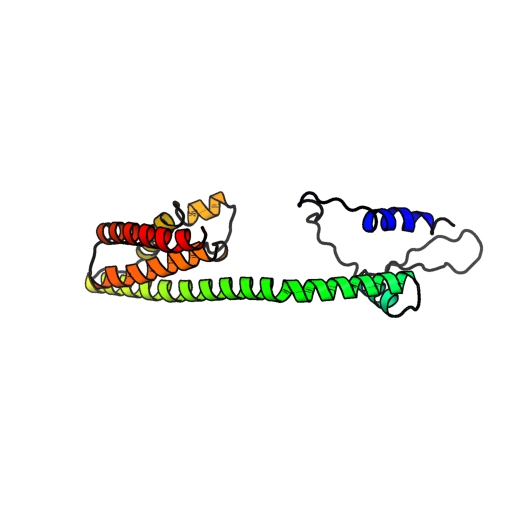1 O O . GLY A 1 128 ? -6.233 9.308 28.562 1.00 93.25 128 GLY A O 1
ATOM 1032 N N . LYS A 1 129 ? -6.753 8.695 26.472 1.00 93.06 129 LYS A N 1
ATOM 1033 C CA . LYS A 1 129 ? -5.654 7.734 26.289 1.00 93.06 129 LYS A CA 1
ATOM 1034 C C . LYS A 1 129 ? -4.612 8.280 25.314 1.00 93.06 129 LYS A C 1
ATOM 1036 O O . LYS A 1 129 ? -4.936 8.995 24.369 1.00 93.06 129 LYS A O 1
ATOM 1041 N N . SER A 1 130 ? -3.354 7.886 25.493 1.00 89.62 130 SER A N 1
ATOM 1042 C CA . SER A 1 130 ? -2.303 8.174 24.513 1.00 89.62 130 SER A CA 1
ATOM 1043 C C . SER A 1 130 ? -2.397 7.240 23.299 1.00 89.62 130 SER A C 1
ATOM 1045 O O . SER A 1 130 ? -2.832 6.088 23.403 1.00 89.62 130 SER A O 1
ATOM 1047 N N . ALA A 1 131 ? -2.000 7.748 22.129 1.00 90.50 131 ALA A N 1
ATOM 1048 C CA . ALA A 1 131 ? -1.904 6.979 20.893 1.00 90.50 131 ALA A CA 1
ATOM 1049 C C . ALA A 1 131 ? -0.456 6.507 20.694 1.00 90.50 131 ALA A C 1
ATOM 1051 O O . ALA A 1 131 ? 0.416 7.250 20.254 1.00 90.50 131 ALA A O 1
ATOM 1052 N N . ASN A 1 132 ? -0.189 5.269 21.091 1.00 91.00 132 ASN A N 1
ATOM 1053 C CA . ASN A 1 132 ? 1.109 4.612 20.984 1.00 91.00 132 ASN A CA 1
ATOM 1054 C C . ASN A 1 132 ? 1.241 3.811 19.677 1.00 91.00 132 ASN A C 1
ATOM 1056 O O . ASN A 1 132 ? 0.248 3.394 19.083 1.00 91.00 132 ASN A O 1
ATOM 1060 N N . ASN A 1 133 ? 2.484 3.544 19.253 1.00 91.62 133 ASN A N 1
ATOM 1061 C CA . ASN A 1 133 ? 2.789 2.933 17.949 1.00 91.62 133 ASN A CA 1
ATOM 1062 C C . ASN A 1 133 ? 2.078 1.586 17.699 1.00 91.62 133 ASN A C 1
ATOM 1064 O O . ASN A 1 133 ? 1.721 1.250 16.570 1.00 91.62 133 ASN A O 1
ATOM 1068 N N . THR A 1 134 ? 1.827 0.824 18.765 1.00 91.19 134 THR A N 1
ATOM 1069 C CA . THR A 1 134 ? 1.107 -0.453 18.711 1.00 91.19 134 THR A CA 1
ATOM 1070 C C . THR A 1 134 ? -0.323 -0.296 18.194 1.00 91.19 134 THR A C 1
ATOM 1072 O O . THR A 1 134 ? -0.806 -1.177 17.493 1.00 91.19 134 THR A O 1
ATOM 1075 N N . VAL A 1 135 ? -0.998 0.820 18.492 1.00 91.69 135 VAL A N 1
ATOM 1076 C CA . VAL A 1 135 ? -2.372 1.075 18.026 1.00 91.69 135 VAL A CA 1
ATOM 1077 C C . VAL A 1 135 ? -2.392 1.199 16.507 1.00 91.69 135 VAL A C 1
ATOM 1079 O O . VAL A 1 135 ? -3.159 0.499 15.855 1.00 91.69 135 VAL A O 1
ATOM 1082 N N . PHE A 1 136 ? -1.491 2.007 15.945 1.00 94.00 136 PHE A N 1
ATOM 1083 C CA . PHE A 1 136 ? -1.368 2.164 14.496 1.00 94.00 136 PHE A CA 1
ATOM 1084 C C . PHE A 1 136 ? -0.942 0.855 13.829 1.00 94.00 136 PHE A C 1
ATOM 1086 O O . PHE A 1 136 ? -1.548 0.434 12.850 1.00 94.00 136 PHE A O 1
ATOM 1093 N N . THR A 1 137 ? 0.056 0.167 14.396 1.00 93.56 137 THR A N 1
ATOM 1094 C CA . THR A 1 137 ? 0.548 -1.114 13.862 1.00 93.56 137 THR A CA 1
ATOM 1095 C C . THR A 1 137 ? -0.564 -2.160 13.802 1.00 93.56 137 THR A C 1
ATOM 1097 O O . THR A 1 137 ? -0.718 -2.824 12.781 1.00 93.56 137 THR A O 1
ATOM 1100 N N . ASN A 1 138 ? -1.369 -2.278 14.862 1.00 93.75 138 ASN A N 1
ATOM 1101 C CA . ASN A 1 138 ? -2.495 -3.207 14.903 1.00 93.75 138 ASN A CA 1
ATOM 1102 C C . ASN A 1 138 ? -3.576 -2.855 13.872 1.00 93.75 138 ASN A C 1
ATOM 1104 O O . ASN A 1 138 ? -4.174 -3.768 13.300 1.00 93.75 138 ASN A O 1
ATOM 1108 N N . GLU A 1 139 ? -3.818 -1.564 13.624 1.00 94.12 139 GLU A N 1
ATOM 1109 C CA . GLU A 1 139 ? -4.797 -1.121 12.628 1.00 94.12 139 GLU A CA 1
ATOM 1110 C C . GLU A 1 139 ? -4.327 -1.435 11.204 1.00 94.12 139 GLU A C 1
ATOM 1112 O O . GLU A 1 139 ? -5.061 -2.043 10.424 1.00 94.12 139 GLU A O 1
ATOM 1117 N N . PHE A 1 140 ? -3.069 -1.122 10.880 1.00 94.75 140 PHE A N 1
ATOM 1118 C CA . PHE A 1 140 ? -2.493 -1.476 9.583 1.00 94.75 140 PHE A CA 1
ATOM 1119 C C . PHE A 1 140 ? -2.451 -2.991 9.382 1.00 94.75 140 PHE A C 1
ATOM 1121 O O . PHE A 1 140 ? -2.809 -3.478 8.313 1.00 94.75 140 PHE A O 1
ATOM 1128 N N . ASP A 1 141 ? -2.061 -3.766 10.398 1.00 95.38 141 ASP A N 1
ATOM 1129 C CA . ASP A 1 141 ? -2.059 -5.227 10.295 1.00 95.38 141 ASP A CA 1
ATOM 1130 C C . ASP A 1 141 ? -3.468 -5.819 10.174 1.00 95.38 141 ASP A C 1
ATOM 1132 O O . ASP A 1 141 ? -3.618 -6.877 9.564 1.00 95.38 141 ASP A O 1
ATOM 1136 N N . MET A 1 142 ? -4.506 -5.164 10.704 1.00 96.19 142 MET A N 1
ATOM 1137 C CA . MET A 1 142 ? -5.893 -5.569 10.464 1.00 96.19 142 MET A CA 1
ATOM 1138 C C . MET A 1 142 ? -6.234 -5.471 8.977 1.00 96.19 142 MET A C 1
ATOM 1140 O O . MET A 1 142 ? -6.695 -6.454 8.400 1.00 96.19 142 MET A O 1
ATOM 1144 N N . ILE A 1 143 ? -5.963 -4.320 8.358 1.00 96.31 143 ILE A N 1
ATOM 1145 C CA . ILE A 1 143 ? -6.232 -4.084 6.934 1.00 96.31 143 ILE A CA 1
ATOM 1146 C C . ILE A 1 143 ? -5.366 -5.006 6.065 1.00 96.31 143 ILE A C 1
ATOM 1148 O O . ILE A 1 143 ? -5.886 -5.676 5.175 1.00 96.31 143 ILE A O 1
ATOM 1152 N N . ASN A 1 144 ? -4.074 -5.148 6.382 1.00 95.94 144 ASN A N 1
ATOM 1153 C CA . ASN A 1 144 ? -3.171 -6.056 5.668 1.00 95.94 144 ASN A CA 1
ATOM 1154 C C . ASN A 1 144 ? -3.661 -7.508 5.719 1.00 95.94 144 ASN A C 1
ATOM 1156 O O . ASN A 1 144 ? -3.614 -8.202 4.710 1.00 95.94 144 ASN A O 1
ATOM 1160 N N . ARG A 1 145 ? -4.180 -7.973 6.863 1.00 96.69 145 ARG A N 1
ATOM 1161 C CA . ARG A 1 145 ? -4.753 -9.324 6.967 1.00 96.69 145 ARG A CA 1
ATOM 1162 C C . ARG A 1 145 ? -6.006 -9.492 6.119 1.00 96.69 145 ARG A C 1
ATOM 1164 O O . ARG A 1 145 ? -6.216 -10.581 5.604 1.00 96.69 145 ARG A O 1
ATOM 1171 N N . ILE A 1 146 ? -6.831 -8.454 5.996 1.00 96.75 146 ILE A N 1
ATOM 1172 C CA . ILE A 1 146 ? -8.048 -8.499 5.176 1.00 96.75 146 ILE A CA 1
ATOM 1173 C C . ILE A 1 146 ? -7.691 -8.558 3.686 1.00 96.75 146 ILE A C 1
ATOM 1175 O O . ILE A 1 146 ? -8.292 -9.339 2.958 1.00 96.75 146 ILE A O 1
ATOM 1179 N N . VAL A 1 147 ? -6.711 -7.767 3.239 1.00 95.69 147 VAL A N 1
ATOM 1180 C CA . VAL A 1 147 ? -6.346 -7.679 1.815 1.00 95.69 147 VAL A CA 1
ATOM 1181 C C . VAL A 1 147 ? -5.399 -8.802 1.386 1.00 95.69 147 VAL A C 1
ATOM 1183 O O . VAL A 1 147 ? -5.630 -9.446 0.371 1.00 95.69 147 VAL A O 1
ATOM 1186 N N . LEU A 1 148 ? -4.334 -9.043 2.154 1.00 93.94 148 LEU A N 1
ATOM 1187 C CA . LEU A 1 148 ? -3.237 -9.957 1.803 1.00 93.94 148 LEU A CA 1
ATOM 1188 C C . LEU A 1 148 ? -3.359 -11.334 2.476 1.00 93.94 148 LEU A C 1
ATOM 1190 O O . LEU A 1 148 ? -2.512 -12.201 2.271 1.00 93.94 148 LEU A O 1
ATOM 1194 N N . GLY A 1 149 ? -4.325 -11.520 3.382 1.00 94.69 149 GLY A N 1
ATOM 1195 C CA . GLY A 1 149 ? -4.471 -12.741 4.186 1.00 94.69 149 GLY A CA 1
ATOM 1196 C C . GLY A 1 149 ? -3.420 -12.919 5.293 1.00 94.69 149 GLY A C 1
ATOM 1197 O O . GLY A 1 149 ? -3.507 -13.854 6.089 1.00 94.69 149 GLY A O 1
ATOM 1198 N N . THR A 1 150 ? -2.416 -12.039 5.389 1.00 94.19 150 THR A N 1
ATOM 1199 C CA . THR A 1 150 ? -1.297 -12.161 6.341 1.00 94.19 150 THR A CA 1
ATOM 1200 C C . THR A 1 150 ? -0.901 -10.807 6.943 1.00 94.19 150 THR A C 1
ATOM 1202 O O . THR A 1 150 ? -1.405 -9.761 6.547 1.00 94.19 150 THR A O 1
ATOM 1205 N N . THR A 1 151 ? -0.029 -10.803 7.959 1.00 94.06 151 THR A N 1
ATOM 1206 C CA . THR A 1 151 ? 0.528 -9.552 8.512 1.00 94.06 151 THR A CA 1
ATOM 1207 C C . THR A 1 151 ? 1.679 -9.036 7.663 1.00 94.06 151 THR A C 1
ATOM 1209 O O . THR A 1 151 ? 2.353 -9.816 6.987 1.00 94.06 151 THR A O 1
ATOM 1212 N N . SER A 1 152 ? 1.998 -7.746 7.803 1.00 91.69 152 SER A N 1
ATOM 1213 C CA . SER A 1 152 ? 3.106 -7.132 7.061 1.00 91.69 152 SER A CA 1
ATOM 1214 C C . SER A 1 152 ? 4.442 -7.855 7.286 1.00 91.69 152 SER A C 1
ATOM 1216 O O . SER A 1 152 ? 5.188 -8.135 6.348 1.00 91.69 152 SER A O 1
ATOM 1218 N N . SER A 1 153 ? 4.730 -8.236 8.535 1.00 93.19 153 SER A N 1
ATOM 1219 C CA . SER A 1 153 ? 5.963 -8.954 8.887 1.00 93.19 153 SER A CA 1
ATOM 1220 C C . SER A 1 153 ? 6.039 -10.353 8.257 1.00 93.19 153 SER A C 1
ATOM 1222 O O . SER A 1 153 ? 7.069 -10.727 7.695 1.00 93.19 153 SER A O 1
ATOM 1224 N N . LYS A 1 154 ? 4.935 -11.115 8.287 1.00 94.38 154 LYS A N 1
ATOM 1225 C CA . LYS A 1 154 ? 4.883 -12.462 7.696 1.00 94.38 154 LYS A CA 1
ATOM 1226 C C . LYS A 1 154 ? 4.990 -12.412 6.175 1.00 94.38 154 LYS A C 1
ATOM 1228 O O . LYS A 1 154 ? 5.745 -13.198 5.614 1.00 94.38 154 LYS A O 1
ATOM 1233 N N . TYR A 1 155 ? 4.304 -11.466 5.536 1.00 94.31 155 TYR A N 1
ATOM 1234 C CA . TYR A 1 155 ? 4.372 -11.263 4.090 1.00 94.31 155 TYR A CA 1
ATOM 1235 C C . TYR A 1 155 ? 5.802 -10.968 3.624 1.00 94.31 155 TYR A C 1
ATOM 1237 O O . TYR A 1 155 ? 6.294 -11.590 2.684 1.00 94.31 155 TYR A O 1
ATOM 1245 N N . LYS A 1 156 ? 6.505 -10.071 4.329 1.00 94.81 156 LYS A N 1
ATOM 1246 C CA . LYS A 1 156 ? 7.909 -9.756 4.030 1.00 94.81 156 LYS A CA 1
ATOM 1247 C C . LYS A 1 156 ? 8.824 -10.963 4.197 1.00 94.81 156 LYS A C 1
ATOM 1249 O O . LYS A 1 156 ? 9.668 -11.196 3.341 1.00 94.81 156 LYS A O 1
ATOM 1254 N N . LYS A 1 157 ? 8.634 -11.749 5.263 1.00 94.75 157 LYS A N 1
ATOM 1255 C CA . LYS A 1 157 ? 9.421 -12.966 5.504 1.00 94.75 157 LYS A CA 1
ATOM 1256 C C . LYS A 1 157 ? 9.185 -14.034 4.431 1.00 94.75 157 LYS A C 1
ATOM 1258 O O . LYS A 1 157 ? 10.141 -14.675 4.026 1.00 94.75 157 LYS A O 1
ATOM 1263 N N . ALA A 1 158 ? 7.945 -14.224 3.980 1.00 93.06 158 ALA A N 1
ATOM 1264 C CA . ALA A 1 158 ? 7.611 -15.224 2.963 1.00 93.06 158 ALA A CA 1
ATOM 1265 C C . ALA A 1 158 ? 8.180 -14.881 1.576 1.00 93.06 158 ALA A C 1
ATOM 1267 O O . ALA A 1 158 ? 8.547 -15.780 0.829 1.00 93.06 158 ALA A O 1
ATOM 1268 N N . ASN A 1 159 ? 8.281 -13.588 1.256 1.00 91.00 159 ASN A N 1
ATOM 1269 C CA . ASN A 1 159 ? 8.760 -13.097 -0.039 1.00 91.00 159 ASN A CA 1
ATOM 1270 C C . ASN A 1 159 ? 10.221 -12.598 -0.006 1.00 91.00 159 ASN A C 1
ATOM 1272 O O . ASN A 1 159 ? 10.681 -11.997 -0.971 1.00 91.00 159 ASN A O 1
ATOM 1276 N N . ASN A 1 160 ? 10.946 -12.802 1.103 1.00 93.75 160 ASN A N 1
ATOM 1277 C CA . ASN A 1 160 ? 12.319 -12.316 1.317 1.00 93.75 160 ASN A CA 1
ATOM 1278 C C . ASN A 1 160 ? 12.502 -10.809 1.039 1.00 93.75 160 ASN A C 1
ATOM 1280 O O . ASN A 1 160 ? 13.507 -10.377 0.476 1.00 93.75 160 ASN A O 1
ATOM 1284 N N . LEU A 1 161 ? 11.525 -9.996 1.447 1.00 92.25 161 LEU A N 1
ATOM 1285 C CA . LEU A 1 161 ? 11.484 -8.561 1.165 1.00 92.25 161 LEU A CA 1
ATOM 1286 C C . LEU A 1 161 ? 12.041 -7.731 2.323 1.00 92.25 161 LEU A C 1
ATOM 1288 O O . LEU A 1 161 ? 11.761 -7.986 3.498 1.00 92.25 161 LEU A O 1
ATOM 1292 N N . THR A 1 162 ? 12.751 -6.660 1.980 1.00 89.44 162 THR A N 1
ATOM 1293 C CA . THR A 1 162 ? 13.213 -5.628 2.915 1.00 89.44 162 THR A CA 1
ATOM 1294 C C . THR A 1 162 ? 12.468 -4.308 2.679 1.00 89.44 162 THR A C 1
ATOM 1296 O O . THR A 1 162 ? 11.919 -4.062 1.602 1.00 89.44 162 THR A O 1
ATOM 1299 N N . GLY A 1 163 ? 12.403 -3.458 3.710 1.00 88.31 163 GLY A N 1
ATOM 1300 C CA . GLY A 1 163 ? 11.764 -2.138 3.631 1.00 88.31 163 GLY A CA 1
ATOM 1301 C C . GLY A 1 163 ? 10.248 -2.126 3.878 1.00 88.31 163 GLY A C 1
ATOM 1302 O O . GLY A 1 163 ? 9.716 -2.904 4.687 1.00 88.31 163 GLY A O 1
ATOM 1303 N N . ASN A 1 164 ? 9.565 -1.173 3.234 1.00 87.06 164 ASN A N 1
ATOM 1304 C CA . ASN A 1 164 ? 8.124 -0.968 3.357 1.00 87.06 164 ASN A CA 1
ATOM 1305 C C . ASN A 1 164 ? 7.369 -1.993 2.498 1.00 87.06 164 ASN A C 1
ATOM 1307 O O . ASN A 1 164 ? 7.714 -2.227 1.345 1.00 87.06 164 ASN A O 1
ATOM 1311 N N . ILE A 1 165 ? 6.315 -2.596 3.054 1.00 89.56 165 ILE A N 1
ATOM 1312 C CA . ILE A 1 165 ? 5.502 -3.580 2.330 1.00 89.56 165 ILE A CA 1
ATOM 1313 C C . ILE A 1 165 ? 4.866 -2.986 1.070 1.00 89.56 1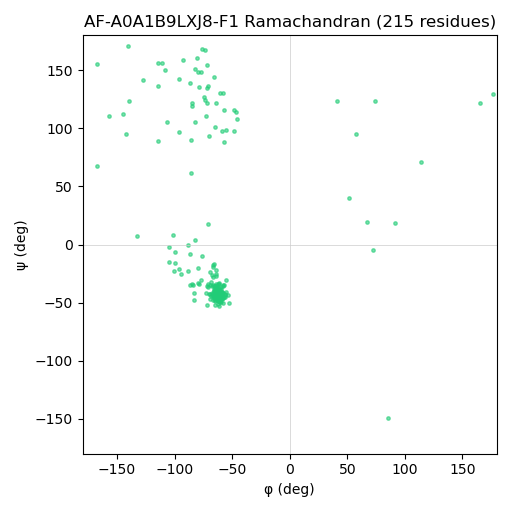65 ILE A C 1
ATOM 1315 O O . ILE A 1 165 ? 4.829 -3.652 0.043 1.00 89.56 165 ILE A O 1
ATOM 1319 N N . ARG A 1 166 ? 4.443 -1.717 1.119 1.00 87.94 166 ARG A N 1
ATOM 1320 C CA . ARG A 1 166 ? 3.719 -1.049 0.025 1.00 87.94 166 ARG A CA 1
ATOM 1321 C C . ARG A 1 166 ? 4.542 -0.892 -1.250 1.00 87.94 166 ARG A C 1
ATOM 1323 O O . ARG A 1 166 ? 3.967 -0.764 -2.323 1.00 87.94 166 ARG A O 1
ATOM 1330 N N . ASP A 1 167 ? 5.870 -0.930 -1.152 1.00 87.25 167 ASP A N 1
ATOM 1331 C CA . ASP A 1 167 ? 6.745 -0.877 -2.327 1.00 87.25 167 ASP A CA 1
ATOM 1332 C C . ASP A 1 167 ? 6.628 -2.136 -3.192 1.00 87.25 167 ASP A C 1
ATOM 1334 O O . ASP A 1 167 ? 6.823 -2.074 -4.408 1.00 87.25 167 ASP A O 1
ATOM 1338 N N . HIS A 1 168 ? 6.253 -3.256 -2.578 1.00 88.44 168 HIS A N 1
ATOM 1339 C CA . HIS A 1 168 ? 6.235 -4.581 -3.194 1.00 88.44 168 HIS A CA 1
ATOM 1340 C C . HIS A 1 168 ? 4.831 -5.074 -3.548 1.00 88.44 168 HIS A C 1
ATOM 1342 O O . HIS A 1 168 ? 4.698 -6.156 -4.110 1.00 88.44 168 HIS A O 1
ATOM 1348 N N . LEU A 1 169 ? 3.794 -4.295 -3.234 1.00 89.62 169 LEU A N 1
ATOM 1349 C CA . LEU A 1 169 ? 2.410 -4.636 -3.558 1.00 89.62 169 LEU A CA 1
ATOM 1350 C C . LEU A 1 169 ? 2.060 -4.254 -4.996 1.00 89.62 169 LEU A C 1
ATOM 1352 O O . LEU A 1 169 ? 2.611 -3.306 -5.575 1.00 89.62 169 LEU A O 1
ATOM 1356 N N . ASN A 1 170 ? 1.126 -5.006 -5.571 1.00 89.06 170 ASN A N 1
ATOM 1357 C CA . ASN A 1 170 ? 0.568 -4.690 -6.876 1.00 89.06 170 ASN A CA 1
ATOM 1358 C C . ASN A 1 170 ? -0.430 -3.517 -6.778 1.00 89.06 170 ASN A C 1
ATOM 1360 O O . ASN A 1 170 ? -0.822 -3.074 -5.700 1.00 89.06 170 ASN A O 1
ATOM 1364 N N . GLU A 1 171 ? -0.830 -2.974 -7.927 1.00 87.81 171 GLU A N 1
ATOM 1365 C CA . GLU A 1 171 ? -1.728 -1.816 -7.972 1.00 87.81 171 GLU A CA 1
ATOM 1366 C C . GLU A 1 171 ? -3.112 -2.110 -7.375 1.00 87.81 171 GLU A C 1
ATOM 1368 O O . GLU A 1 171 ? -3.691 -1.266 -6.701 1.00 87.81 171 GLU A O 1
ATOM 1373 N N . PHE A 1 172 ? -3.627 -3.317 -7.600 1.00 89.62 172 PHE A N 1
ATOM 1374 C CA . PHE A 1 172 ? -4.930 -3.736 -7.100 1.00 89.62 172 PHE A CA 1
ATOM 1375 C C . PHE A 1 172 ? -4.942 -3.822 -5.569 1.00 89.62 172 PHE A C 1
ATOM 1377 O O . PHE A 1 172 ? -5.837 -3.285 -4.926 1.00 89.62 172 PHE A O 1
ATOM 1384 N N . GLU A 1 173 ? -3.915 -4.435 -4.982 1.00 91.69 173 GLU A N 1
ATOM 1385 C CA . GLU A 1 173 ? -3.706 -4.525 -3.537 1.00 91.69 173 GLU A CA 1
ATOM 1386 C C . GLU A 1 173 ? -3.559 -3.140 -2.907 1.00 91.69 173 GLU A C 1
ATOM 1388 O O . GLU A 1 173 ? -4.156 -2.880 -1.864 1.00 91.69 173 GLU A O 1
ATOM 1393 N N . LEU A 1 174 ? -2.807 -2.239 -3.548 1.00 91.50 174 LEU A N 1
ATOM 1394 C CA . LEU A 1 174 ? -2.661 -0.858 -3.089 1.00 91.50 174 LEU A CA 1
ATOM 1395 C C . LEU A 1 174 ? -4.012 -0.139 -3.077 1.00 91.50 174 LEU A C 1
ATOM 1397 O O . LEU A 1 174 ? -4.422 0.353 -2.029 1.00 91.50 174 LEU A O 1
ATOM 1401 N N . ASN A 1 175 ? -4.746 -0.146 -4.189 1.00 91.00 175 ASN A N 1
ATOM 1402 C CA . ASN A 1 175 ? -6.051 0.513 -4.270 1.00 91.00 175 ASN A CA 1
ATOM 1403 C C . ASN A 1 175 ? -7.057 -0.083 -3.270 1.00 91.00 175 ASN A C 1
ATOM 1405 O O . ASN A 1 175 ? -7.831 0.650 -2.654 1.00 91.00 175 ASN A O 1
ATOM 1409 N N . HIS A 1 176 ? -7.019 -1.402 -3.061 1.00 93.75 176 HIS A N 1
ATOM 1410 C CA . HIS A 1 176 ? -7.861 -2.074 -2.076 1.00 93.75 176 HIS A CA 1
ATOM 1411 C C . HIS A 1 176 ? -7.524 -1.631 -0.642 1.00 93.75 176 HIS A C 1
ATOM 1413 O O . HIS A 1 176 ? -8.427 -1.323 0.135 1.00 93.75 176 HIS A O 1
ATOM 1419 N N . ILE A 1 177 ? -6.236 -1.527 -0.296 1.00 94.50 177 ILE A N 1
ATOM 1420 C CA . ILE A 1 177 ? -5.796 -0.986 0.999 1.00 94.50 177 ILE A CA 1
ATOM 1421 C C . ILE A 1 177 ? -6.258 0.466 1.160 1.00 94.50 177 ILE A C 1
ATOM 1423 O O . ILE A 1 177 ? -6.836 0.786 2.194 1.00 94.50 177 ILE A O 1
ATOM 1427 N N . ALA A 1 178 ? -6.069 1.321 0.149 1.00 93.38 178 ALA A N 1
ATOM 1428 C CA . ALA A 1 178 ? -6.493 2.725 0.189 1.00 93.38 178 ALA A CA 1
ATOM 1429 C C . ALA A 1 178 ? -8.002 2.854 0.458 1.00 93.38 178 ALA A C 1
ATOM 1431 O O . ALA A 1 178 ? -8.428 3.625 1.319 1.00 93.38 178 ALA A O 1
ATOM 1432 N N . TYR A 1 179 ? -8.807 2.047 -0.239 1.00 94.56 179 TYR A N 1
ATOM 1433 C CA . TYR A 1 179 ? -10.256 1.997 -0.059 1.00 94.56 179 TYR A CA 1
ATOM 1434 C C . TYR A 1 179 ? -10.651 1.635 1.380 1.00 94.56 179 TYR A C 1
ATOM 1436 O O . TYR A 1 179 ? -11.501 2.300 1.977 1.00 94.56 179 TYR A O 1
ATOM 1444 N N . LEU A 1 180 ? -10.013 0.611 1.956 1.00 96.06 180 LEU A N 1
ATOM 1445 C CA . LEU A 1 180 ? -10.287 0.181 3.327 1.00 96.06 180 LEU A CA 1
ATOM 1446 C C . LEU A 1 180 ? -9.754 1.166 4.375 1.00 96.06 180 LEU A C 1
ATOM 1448 O O . LEU A 1 180 ? -10.420 1.365 5.387 1.00 96.06 180 LEU A O 1
ATOM 1452 N N . GLU A 1 181 ? -8.604 1.806 4.148 1.00 95.19 181 GLU A N 1
ATOM 1453 C CA . GLU A 1 181 ? -8.075 2.862 5.024 1.00 95.19 181 GLU A CA 1
ATOM 1454 C C . GLU A 1 181 ? -9.045 4.052 5.081 1.00 95.19 181 GLU A C 1
ATOM 1456 O O . GLU A 1 181 ? -9.404 4.496 6.172 1.00 95.19 181 GLU A O 1
ATOM 1461 N N . ASN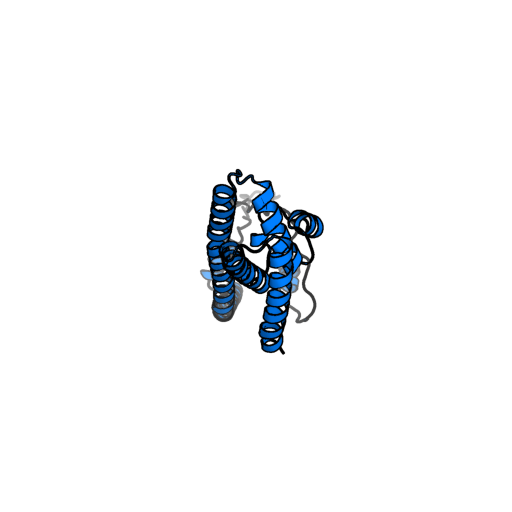 A 1 182 ? -9.557 4.498 3.928 1.00 95.12 182 ASN A N 1
ATOM 1462 C CA . ASN A 1 182 ? -10.564 5.558 3.856 1.00 95.12 182 ASN A CA 1
ATOM 1463 C C . ASN A 1 182 ? -11.864 5.178 4.583 1.00 95.12 182 ASN A C 1
ATOM 1465 O O . ASN A 1 182 ? -12.372 5.924 5.422 1.00 95.12 182 ASN A O 1
ATOM 1469 N N . ALA A 1 183 ? -12.386 3.977 4.318 1.00 96.25 183 ALA A N 1
ATOM 1470 C CA . ALA A 1 183 ? -13.564 3.482 5.020 1.00 96.25 183 ALA A CA 1
ATOM 1471 C C . ALA A 1 183 ? -13.330 3.423 6.538 1.00 96.25 183 ALA A C 1
ATOM 1473 O O . ALA A 1 183 ? -14.188 3.835 7.317 1.00 96.25 183 ALA A O 1
ATOM 1474 N N . ASN A 1 184 ? -12.151 2.982 6.977 1.00 96.69 184 ASN A N 1
ATOM 1475 C CA . ASN A 1 184 ? -11.840 2.878 8.395 1.00 96.69 184 ASN A CA 1
ATOM 1476 C C . ASN A 1 184 ? -11.825 4.241 9.104 1.00 96.69 184 ASN A C 1
ATOM 1478 O O . ASN A 1 184 ? -12.319 4.323 10.225 1.00 96.69 184 ASN A O 1
ATOM 1482 N N . ILE A 1 185 ? -11.357 5.315 8.450 1.00 96.50 185 ILE A N 1
ATOM 1483 C CA . ILE A 1 185 ? -11.471 6.693 8.974 1.00 96.50 185 ILE A CA 1
ATOM 1484 C C . ILE A 1 185 ? -12.925 6.997 9.340 1.00 96.50 185 ILE A C 1
ATOM 1486 O O . ILE A 1 185 ? -13.219 7.418 10.459 1.00 96.50 185 ILE A O 1
ATOM 1490 N N . THR A 1 186 ? -13.853 6.729 8.417 1.00 96.25 186 THR A N 1
ATOM 1491 C CA . THR A 1 186 ? -15.278 7.008 8.649 1.00 96.25 186 THR A CA 1
ATOM 1492 C C . THR A 1 186 ? -15.841 6.170 9.796 1.00 96.25 186 THR A C 1
ATOM 1494 O O . THR A 1 186 ? -16.547 6.699 10.652 1.00 96.25 186 THR A O 1
ATOM 1497 N N . LEU A 1 187 ? -15.467 4.891 9.887 1.00 97.31 187 LEU A N 1
ATOM 1498 C CA . LEU A 1 187 ? -15.908 4.005 10.965 1.00 97.31 187 LEU A CA 1
ATOM 1499 C C . LEU A 1 187 ? -15.349 4.431 12.335 1.00 97.31 187 LEU A C 1
ATOM 1501 O O . LEU A 1 187 ? -16.035 4.304 13.351 1.00 97.31 187 LEU A O 1
ATOM 1505 N N . ILE A 1 188 ? -14.125 4.965 12.373 1.00 96.06 188 ILE A N 1
ATOM 1506 C CA . ILE A 1 188 ? -13.535 5.559 13.579 1.00 96.06 188 ILE A CA 1
ATOM 1507 C C . ILE A 1 188 ? -14.329 6.797 14.005 1.00 96.06 188 ILE A C 1
ATOM 1509 O O . ILE A 1 188 ? -14.667 6.905 15.183 1.00 96.06 188 ILE A O 1
ATOM 1513 N N . HIS A 1 189 ? -14.673 7.689 13.070 1.00 95.31 189 HIS A N 1
ATOM 1514 C CA . HIS A 1 189 ? -15.461 8.893 1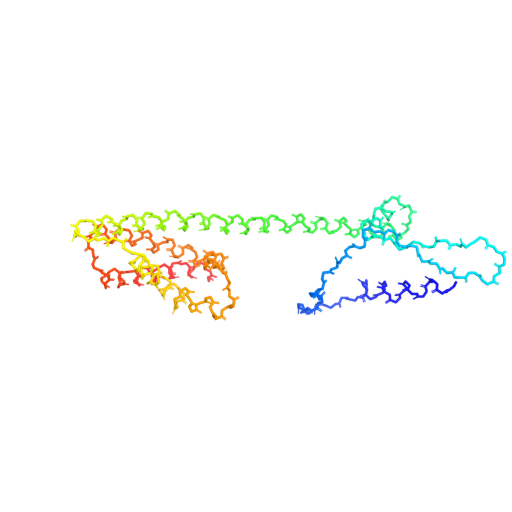3.362 1.00 95.31 189 HIS A CA 1
ATOM 1515 C C . HIS A 1 189 ? -16.875 8.578 13.858 1.00 95.31 189 HIS A C 1
ATOM 1517 O O . HIS A 1 189 ? -17.377 9.260 14.746 1.00 95.31 189 HIS A O 1
ATOM 1523 N N . ILE A 1 190 ? -17.499 7.519 13.334 1.00 95.56 190 ILE A N 1
ATOM 1524 C CA . ILE A 1 190 ? -18.796 7.028 13.828 1.00 95.56 190 ILE A CA 1
ATOM 1525 C C . ILE A 1 190 ? -18.669 6.469 15.261 1.00 95.56 190 ILE A C 1
ATOM 1527 O O . ILE A 1 190 ? -19.657 6.383 15.986 1.00 95.56 190 ILE A O 1
ATOM 1531 N N . GLY A 1 191 ? -17.455 6.125 15.703 1.00 93.81 191 GLY A N 1
ATOM 1532 C CA . GLY A 1 191 ? -17.182 5.641 17.055 1.00 93.81 191 GLY A CA 1
ATOM 1533 C C . GLY A 1 191 ? -17.245 4.123 17.199 1.00 93.81 191 GLY A C 1
ATOM 1534 O O . GLY A 1 191 ? -17.363 3.629 18.318 1.00 93.81 191 GLY A O 1
ATOM 1535 N N . TYR A 1 192 ? -17.155 3.370 16.098 1.00 95.25 192 TYR A N 1
ATOM 1536 C CA . TYR A 1 192 ? -17.178 1.906 16.151 1.00 95.25 192 TYR A CA 1
ATOM 1537 C C . TYR A 1 192 ? -15.942 1.358 16.864 1.00 95.25 192 TYR A C 1
ATOM 1539 O O . TYR A 1 192 ? -14.828 1.879 16.709 1.00 95.25 192 TYR A O 1
ATOM 1547 N N . ASP A 1 193 ? -16.126 0.269 17.610 1.00 93.31 193 ASP A N 1
ATOM 1548 C CA . ASP A 1 193 ? -15.023 -0.456 18.234 1.00 93.31 193 ASP A CA 1
ATOM 1549 C C . ASP A 1 193 ? -14.216 -1.270 17.208 1.00 93.31 193 ASP A C 1
ATOM 1551 O O . ASP A 1 193 ? -14.629 -1.486 16.070 1.00 93.31 193 ASP A O 1
ATOM 1555 N N . TYR A 1 194 ? -13.042 -1.754 17.609 1.00 94.00 194 TYR A N 1
ATOM 1556 C CA . TYR A 1 194 ? -12.146 -2.496 16.721 1.00 94.00 194 TYR A CA 1
ATOM 1557 C C . TYR A 1 194 ? -12.800 -3.725 16.057 1.00 94.00 194 TYR A C 1
ATOM 1559 O O . TYR A 1 194 ? -12.572 -3.986 14.875 1.00 94.00 194 TYR A O 1
ATOM 1567 N N . HIS A 1 195 ? -13.612 -4.489 16.791 1.00 95.56 195 HIS A N 1
ATOM 1568 C CA . HIS A 1 195 ? -14.251 -5.698 16.271 1.00 95.56 195 HIS A CA 1
ATOM 1569 C C . HIS A 1 195 ? -15.366 -5.362 15.283 1.00 95.56 195 HIS A C 1
ATOM 1571 O O . HIS A 1 195 ? -15.455 -5.997 14.229 1.00 95.56 195 HIS A O 1
ATOM 1577 N N . GLN A 1 196 ? -16.165 -4.341 15.591 1.00 97.00 196 GLN A N 1
ATOM 1578 C 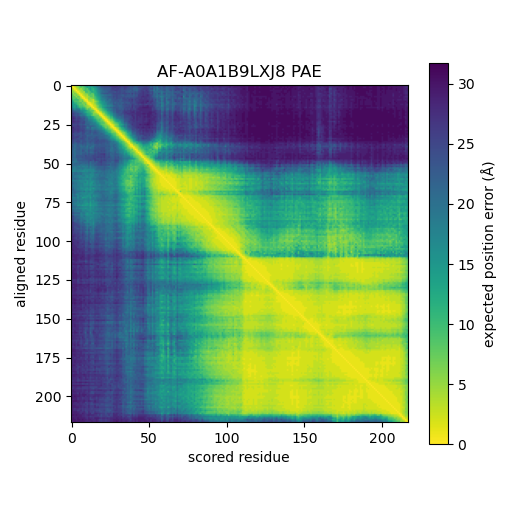CA . GLN A 1 196 ? -17.188 -3.809 14.695 1.00 97.00 196 GLN A CA 1
ATOM 1579 C C . GLN A 1 196 ? -16.564 -3.300 13.395 1.00 97.00 196 GLN A C 1
ATOM 1581 O O . GLN A 1 196 ? -16.979 -3.710 12.310 1.00 97.00 196 GLN A O 1
ATOM 1586 N N . ARG A 1 197 ? -15.505 -2.482 13.490 1.00 96.81 197 ARG A N 1
ATOM 1587 C CA . ARG A 1 197 ? -14.784 -1.977 12.313 1.00 96.81 197 ARG A CA 1
ATOM 1588 C C . ARG A 1 197 ? -14.230 -3.111 11.468 1.00 96.81 197 ARG A C 1
ATOM 1590 O O . ARG A 1 197 ? -14.445 -3.134 10.262 1.00 96.81 197 ARG A O 1
ATOM 1597 N N . LYS A 1 198 ? -13.589 -4.101 12.092 1.00 97.50 198 LYS A N 1
ATOM 1598 C CA . LYS A 1 198 ? -13.075 -5.280 11.387 1.00 97.50 198 LYS A CA 1
ATOM 1599 C C . LYS A 1 198 ? -14.171 -6.012 10.609 1.00 97.50 198 LYS A C 1
ATOM 1601 O O . LYS A 1 198 ? -13.944 -6.393 9.464 1.00 97.50 198 LYS A O 1
ATOM 1606 N N . ALA A 1 199 ? -15.335 -6.228 11.222 1.00 97.75 199 ALA A N 1
ATOM 1607 C CA . ALA A 1 199 ? -16.448 -6.919 10.579 1.00 97.75 199 ALA A CA 1
ATOM 1608 C C . ALA A 1 199 ? -16.965 -6.146 9.356 1.00 97.75 199 ALA A C 1
ATOM 1610 O O . ALA A 1 199 ? -17.162 -6.743 8.298 1.00 97.75 199 ALA A O 1
ATOM 1611 N N . GLU A 1 200 ? -17.126 -4.826 9.473 1.00 97.81 200 GLU A N 1
ATOM 1612 C CA . GLU A 1 200 ? -17.555 -3.983 8.352 1.00 97.81 200 GLU A CA 1
ATOM 1613 C C . GLU A 1 200 ? -16.506 -3.909 7.239 1.00 97.81 200 GLU A C 1
ATOM 1615 O O . GLU A 1 200 ? -16.836 -4.076 6.067 1.00 97.81 200 GLU A O 1
ATOM 1620 N N . LEU A 1 201 ? -15.224 -3.767 7.580 1.00 97.81 201 LEU A N 1
ATOM 1621 C CA . LEU A 1 201 ? -14.141 -3.750 6.593 1.00 97.81 201 LEU A CA 1
ATOM 1622 C C . LEU A 1 201 ? -14.037 -5.067 5.812 1.00 97.81 201 LEU A C 1
ATOM 1624 O O . LEU A 1 201 ? -13.735 -5.040 4.623 1.00 97.81 201 LEU A O 1
ATOM 1628 N N . ILE A 1 202 ? -14.329 -6.214 6.434 1.00 97.94 202 ILE A N 1
ATOM 1629 C CA . ILE A 1 202 ? -14.403 -7.503 5.725 1.00 97.94 202 ILE A CA 1
ATOM 1630 C C . ILE A 1 202 ? -15.547 -7.494 4.703 1.00 97.94 202 ILE A C 1
ATOM 1632 O O . ILE A 1 202 ? -15.347 -7.898 3.558 1.00 97.94 202 ILE A O 1
ATOM 1636 N N . LYS A 1 203 ? -16.732 -6.993 5.077 1.00 97.81 203 LYS A N 1
ATOM 1637 C CA . LYS A 1 203 ? -17.870 -6.878 4.149 1.00 97.81 203 LYS A CA 1
ATOM 1638 C C . LYS A 1 203 ? -17.541 -5.951 2.978 1.00 97.81 203 LYS A C 1
ATOM 1640 O O . LYS A 1 203 ? -17.808 -6.297 1.827 1.00 97.81 203 LYS A O 1
ATOM 1645 N N . LEU A 1 204 ? -16.936 -4.798 3.265 1.00 97.44 204 LEU A N 1
ATOM 1646 C CA . LEU A 1 204 ? -16.507 -3.835 2.251 1.00 97.44 204 LEU A CA 1
ATOM 1647 C C . LEU A 1 204 ? -15.432 -4.419 1.330 1.00 97.44 204 LEU A C 1
ATOM 1649 O O . LEU A 1 204 ? -15.519 -4.235 0.120 1.00 97.44 204 LEU A O 1
ATOM 1653 N N . SER A 1 205 ? -14.479 -5.176 1.880 1.00 96.81 205 SER A N 1
ATOM 1654 C CA . SER A 1 205 ? -13.463 -5.901 1.110 1.00 96.81 205 SER A CA 1
ATOM 1655 C C . SER A 1 205 ? -14.099 -6.897 0.142 1.00 96.81 205 SER A C 1
ATOM 1657 O O . SER A 1 205 ? -13.826 -6.863 -1.055 1.00 96.81 205 SER A O 1
ATOM 1659 N N . HIS A 1 206 ? -15.036 -7.726 0.612 1.00 96.12 206 HIS A N 1
ATOM 1660 C CA . HIS A 1 206 ? -15.745 -8.664 -0.262 1.00 96.12 206 HIS A CA 1
ATOM 1661 C C . HIS A 1 206 ? -16.502 -7.940 -1.385 1.00 96.12 206 HIS A C 1
ATOM 1663 O O . HIS A 1 206 ? -16.417 -8.339 -2.545 1.00 96.12 206 HIS A O 1
ATOM 1669 N N . ALA A 1 207 ? -17.200 -6.846 -1.067 1.00 95.69 207 ALA A N 1
ATOM 1670 C CA . ALA A 1 207 ? -17.897 -6.043 -2.069 1.00 95.69 207 ALA A CA 1
ATOM 1671 C C . ALA A 1 207 ? -16.930 -5.408 -3.087 1.00 95.69 207 ALA A C 1
ATOM 1673 O O . ALA A 1 207 ? -17.233 -5.375 -4.281 1.00 95.69 207 ALA A O 1
ATOM 1674 N N . TYR A 1 208 ? -15.768 -4.929 -2.634 1.00 95.12 208 TYR A N 1
ATOM 1675 C CA . TYR A 1 208 ? -14.712 -4.387 -3.489 1.00 95.12 208 TYR A CA 1
ATOM 1676 C C . TYR A 1 208 ? -14.185 -5.447 -4.463 1.00 95.12 208 TYR A C 1
ATOM 1678 O O . TYR A 1 208 ? -14.141 -5.211 -5.672 1.00 95.12 208 TYR A O 1
ATOM 1686 N N . LEU A 1 209 ? -13.860 -6.639 -3.950 1.00 94.38 209 LEU A N 1
ATOM 1687 C CA . LEU A 1 209 ? -13.391 -7.765 -4.756 1.00 94.38 209 LEU A CA 1
ATOM 1688 C C . LEU A 1 209 ? -14.420 -8.157 -5.821 1.00 94.38 209 LEU A C 1
ATOM 1690 O O . LEU A 1 209 ? -14.056 -8.269 -6.987 1.00 94.38 209 LEU A O 1
ATOM 1694 N N . ILE A 1 210 ? -15.702 -8.285 -5.462 1.00 93.75 210 ILE A N 1
ATOM 1695 C CA . ILE A 1 210 ? -16.769 -8.628 -6.419 1.00 93.75 210 ILE A CA 1
ATOM 1696 C C . ILE A 1 210 ? -16.841 -7.600 -7.556 1.00 93.75 210 ILE A C 1
ATOM 1698 O O . ILE A 1 210 ? -16.891 -7.975 -8.726 1.00 93.75 210 ILE A O 1
ATOM 1702 N N . ARG A 1 211 ? -16.808 -6.301 -7.231 1.00 92.19 211 ARG A N 1
ATOM 1703 C CA . ARG A 1 211 ? -16.917 -5.221 -8.227 1.00 92.19 211 ARG A CA 1
ATOM 1704 C C . ARG A 1 211 ? -15.756 -5.207 -9.213 1.00 92.19 211 ARG A C 1
ATOM 1706 O O . ARG A 1 211 ? -15.977 -4.965 -10.394 1.00 92.19 211 ARG A O 1
ATOM 1713 N N . HIS A 1 212 ? -14.538 -5.438 -8.735 1.00 87.75 212 HIS A N 1
ATOM 1714 C CA . HIS A 1 212 ? -13.344 -5.311 -9.566 1.00 87.75 212 HIS A CA 1
ATOM 1715 C C . HIS A 1 212 ? -12.889 -6.624 -10.209 1.00 87.75 212 HIS A C 1
ATOM 1717 O O . HIS A 1 212 ? -12.286 -6.579 -11.275 1.00 87.75 212 HIS A O 1
ATOM 1723 N N . MET A 1 213 ? -13.214 -7.789 -9.639 1.00 83.44 213 MET A N 1
ATOM 1724 C CA . MET A 1 213 ? -12.988 -9.076 -10.311 1.00 83.44 213 MET A CA 1
ATOM 1725 C C . MET A 1 213 ? -13.954 -9.283 -11.481 1.00 83.44 213 MET A C 1
ATOM 1727 O O . MET A 1 213 ? -13.549 -9.815 -12.509 1.00 83.44 213 MET A O 1
ATOM 1731 N N . ALA A 1 214 ? -15.192 -8.785 -11.381 1.00 73.75 214 ALA A N 1
ATOM 1732 C CA . ALA A 1 214 ? -16.158 -8.824 -12.482 1.00 73.75 214 ALA A CA 1
ATOM 1733 C C . ALA A 1 214 ? -15.754 -7.971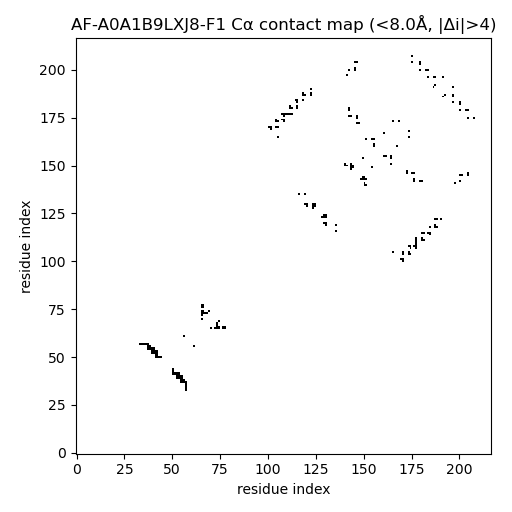 -13.702 1.00 73.75 214 ALA A C 1
ATOM 1735 O O . ALA A 1 214 ? -16.305 -8.156 -14.776 1.00 73.75 214 ALA A O 1
ATOM 1736 N N . GLN A 1 215 ? -14.811 -7.036 -13.552 1.00 60.53 215 GLN A N 1
ATOM 1737 C CA . GLN A 1 215 ? -14.318 -6.188 -14.648 1.00 60.53 215 GLN A CA 1
ATOM 1738 C C . GLN A 1 215 ? -13.168 -6.830 -15.442 1.00 60.53 215 GLN A C 1
ATOM 1740 O O . GLN A 1 215 ? -12.734 -6.265 -16.444 1.00 60.53 215 GLN A O 1
ATOM 1745 N N . VAL A 1 216 ? -12.637 -7.961 -14.966 1.00 54.97 216 VAL A N 1
ATOM 1746 C CA . VAL A 1 216 ? -11.497 -8.673 -15.569 1.00 54.97 216 VAL A CA 1
ATOM 1747 C C . VAL A 1 216 ? -11.943 -9.945 -16.311 1.00 54.97 216 VAL A C 1
ATOM 1749 O O . VAL A 1 216 ? -11.164 -10.478 -17.098 1.00 54.97 216 VAL A O 1
ATOM 1752 N N . ALA A 1 217 ? -13.177 -10.409 -16.081 1.00 47.25 217 ALA A N 1
ATOM 1753 C CA . ALA A 1 217 ? -13.810 -11.533 -16.779 1.00 47.25 217 ALA A CA 1
ATOM 1754 C C . ALA A 1 217 ? -14.585 -11.056 -18.015 1.00 47.25 217 ALA A C 1
ATOM 1756 O O . ALA A 1 217 ? -14.553 -11.787 -19.029 1.00 47.25 217 ALA A O 1
#

Nearest PDB structures (foldseek):
  8u0g-assembly1_B  TM=5.229E-01  e=3.054E-05  Deinococcus radiodurans R1 = ATCC 13939 = DSM 20539
  7udi-assembly1_B  TM=5.053E-01  e=4.002E-05  Deinococcus radiodurans

pLDDT: mean 77.56, std 22.48, range [25.3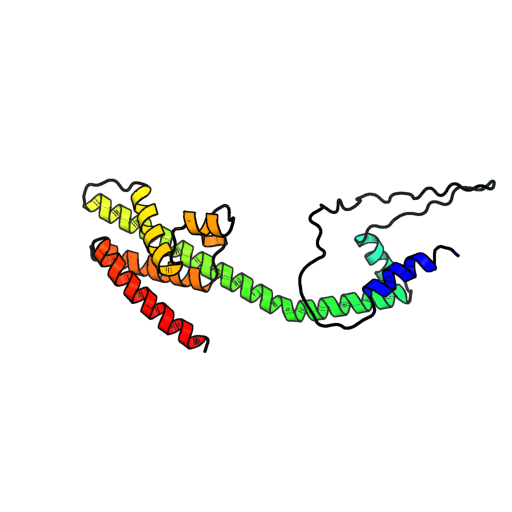9, 97.94]

Secondary structure (DSSP, 8-state):
--TTHHHHHHHHHHH-------------SS------S-EEEE---SSSSPPPEEEEPPHHHHHHHHHHS--HHHHHHHHHHHHHHHHHHHHHHHHHHHHHHHHHHHHHHHHHHHHHHHHHHHHHHHTT----HHHHHHHHHHHHHHHHSS-HHHHHHHTT--S-GGGSS-HHHHHHHHHHHHHHHHHHHHT--HHHHHHHHHHHHHHHHHHHHTTT-

Foldseek 3Di:
DVVVVVCCVVVCVVPDDDDDDDDDDDPPPDPPPQPPDFDWDFDDDPDPDDTDTDTDDGPVVVLVCLCPDPDPSSVVSVVVVVVVVVVCVVCVVVVVVQVVLLVVLVVLLVVLLVLLLVLVQVLQVVVVHHDDPVNSQVVLQLLCCLLVVGGQVVVCVVVVHDDGSSVVDDSLSSNLSSVLSNVSSVCSVVPDDPVRSSVVSNVVSVVSCVVVVVVVD

Sequence (217 aa):
MIFVYTIEATFVHFFGEDQSANNEQYFPNGGISLPNELTPNLAKNTRRGRPEKDYILTIGTAKELAMIENNEKGRAIRKYFIRCEEHLKEIAPAIQKKALKRLKARLEVADYSRPMCDALTEQRKALGKSANNTVFTNEFDMINRIVLGTTSSKYKKANNLTGNIRDHLNEFELNHIAYLENANITLIHIGYDYHQRKAELIKLSHAYLIRHMAQVA

Mean predicted aligned error: 14.74 Å

Solvent-accessible surface area (backbone atoms only — not comparable to full-atom values): 12959 Å² total; per-residue (Å²): 130,70,76,62,61,65,51,48,70,59,50,48,78,74,73,72,77,95,69,96,72,78,85,87,89,84,77,75,94,59,86,76,73,71,67,92,54,79,47,69,48,79,61,84,69,94,60,100,64,84,69,65,79,46,67,52,73,44,76,66,58,49,50,52,49,33,66,71,46,96,43,72,68,19,50,52,51,49,54,49,52,52,52,51,51,55,53,44,64,68,48,46,60,58,53,50,51,53,52,51,52,43,52,50,33,52,49,54,32,60,63,26,56,55,56,31,52,49,49,51,38,51,56,24,50,76,70,77,38,84,74,52,72,66,61,55,51,53,51,52,35,50,53,33,30,70,76,71,70,37,39,66,68,57,51,28,62,77,68,74,55,77,85,64,68,77,80,76,51,55,55,67,58,35,46,51,49,24,54,49,36,46,51,46,36,55,39,51,74,76,62,54,50,74,69,58,43,51,56,51,50,50,53,52,47,53,53,50,49,54,63,57,55,65,73,77,112